Protein AF-A0A7X1H6Q6-F1 (afdb_monomer)

Nearest PDB structures (foldseek):
  3f2f-assembly2_B  TM=7.354E-01  e=5.560E-11  Escherichia coli
  3f2g-assembly2_B  TM=7.153E-01  e=9.549E-11  Escherichia coli
  3fn8-assembly2_B  TM=7.207E-01  e=8.822E-10  Escherichia coli
  3f2h-assembly2_B  TM=7.058E-01  e=1.709E-09  Escherichia coli
  3f2g-assembly1_A  TM=6.943E-01  e=9.949E-10  Escherichia coli

Solvent-accessible surface area (backbone atoms only — not comparable to full-atom values): 14811 Å² total; per-residue (Å²): 121,58,76,81,51,71,69,50,28,50,53,47,37,55,38,51,52,40,32,74,75,64,33,42,62,69,50,60,67,56,53,23,62,78,64,75,41,52,73,68,57,45,51,52,46,49,49,51,35,33,45,30,68,41,36,28,58,30,43,82,91,56,52,90,44,56,52,59,70,86,40,75,43,89,53,71,60,61,57,78,67,26,63,39,26,56,57,58,26,21,53,39,71,57,71,37,37,31,26,49,80,81,48,73,57,37,18,33,55,27,47,53,45,50,41,19,47,20,53,82,38,77,90,34,50,26,38,35,59,34,46,13,71,64,78,61,46,74,30,38,40,31,22,39,60,31,40,74,77,47,58,38,45,87,51,36,28,32,34,44,25,63,40,60,40,52,38,65,80,35,70,57,65,53,37,60,45,19,36,38,18,55,26,69,65,40,45,52,57,44,38,72,78,38,75,87,54,73,43,53,75,43,45,54,64,33,38,8,46,29,30,34,67,42,68,45,54,55,66,85,45,56,78,52,44,36,46,43,29,51,51,52,46,67,79,38,27,63,58,45,56,44,32,42,76,47,96,91,42,104,50,76,40,80,36,75,51,72,47,78,45,76,64,30,57,52,38,26,55,75,71,66,41,57,56,29,68,41,79,37,68,97

Secondary structure (DSSP, 8-state):
-----HHHHHHHHHHHHHHHHHS----HHHHHHHHT--HHHHHHHHHHHHHTTSEEE--TTSTT--EETTEEPSSPPPPTTSEEEETTEESS--S-EEEETTEEEEEESSHHHHTTGGGGSTT-EEEEEEE-TTT--EEEEEEETTEEEEEESTT-EEEE-S-GGGGGG-TTGGGGG-EEESSHHHHHHHHHH-TT---EEE-HHHHHHHIIIIISTTTTSTT---EEEHHHHHHHTTTTT-EEEETTEEEEEE-TTS---HHHHHHHHHHT-----EEE--

pLDDT: mean 93.36, std 6.05, range [58.28, 98.75]

Structure (mmCIF, N/CA/C/O backbone):
data_AF-A0A7X1H6Q6-F1
#
_entry.id   AF-A0A7X1H6Q6-F1
#
loop_
_atom_site.group_PDB
_atom_site.id
_atom_site.type_symbol
_atom_site.label_atom_id
_atom_site.label_alt_id
_atom_site.label_comp_id
_atom_site.label_asym_id
_atom_site.label_entity_id
_atom_site.label_seq_id
_atom_site.pdbx_PDB_ins_code
_atom_site.Cartn_x
_atom_site.Cartn_y
_atom_site.Cartn_z
_atom_site.occupancy
_atom_site.B_iso_or_equiv
_atom_site.auth_seq_id
_atom_site.auth_comp_id
_atom_site.auth_asym_id
_atom_site.auth_atom_id
_atom_site.pdbx_PDB_model_num
ATOM 1 N N . MET A 1 1 ? -2.372 14.103 -20.095 1.00 81.50 1 MET A N 1
ATOM 2 C CA . MET A 1 1 ? -2.026 13.079 -19.080 1.00 81.50 1 MET A CA 1
ATOM 3 C C . MET A 1 1 ? -1.010 12.130 -19.681 1.00 81.50 1 MET A C 1
ATOM 5 O O . MET A 1 1 ? -1.075 11.892 -20.881 1.00 81.50 1 MET A O 1
ATOM 9 N N . ALA A 1 2 ? -0.067 11.632 -18.888 1.00 89.62 2 ALA A N 1
ATOM 10 C CA . ALA A 1 2 ? 0.916 10.666 -19.361 1.00 89.62 2 ALA A CA 1
ATOM 11 C C . ALA A 1 2 ? 0.313 9.254 -19.436 1.00 89.62 2 ALA A C 1
ATOM 13 O O . ALA A 1 2 ? -0.604 8.915 -18.691 1.00 89.62 2 ALA A O 1
ATOM 14 N N . VAL A 1 3 ? 0.853 8.425 -20.327 1.00 92.06 3 VAL A N 1
ATOM 15 C CA . VAL A 1 3 ? 0.465 7.020 -20.507 1.00 92.06 3 VAL A CA 1
ATOM 16 C C . VAL A 1 3 ? 1.712 6.155 -20.352 1.00 92.06 3 VAL A C 1
ATOM 18 O O . VAL A 1 3 ? 2.820 6.583 -20.690 1.00 92.06 3 VAL A O 1
ATOM 21 N N . PHE A 1 4 ? 1.556 4.964 -19.779 1.00 92.94 4 PHE A N 1
ATOM 22 C CA . PHE A 1 4 ? 2.650 4.006 -19.721 1.00 92.94 4 PHE A CA 1
ATOM 23 C C . PHE A 1 4 ? 2.999 3.505 -21.120 1.00 92.94 4 PHE A C 1
ATOM 25 O O . PHE A 1 4 ? 2.125 3.154 -21.906 1.00 92.94 4 PHE A O 1
ATOM 32 N N . THR A 1 5 ? 4.296 3.497 -21.419 1.00 94.62 5 THR A N 1
ATOM 33 C CA . THR A 1 5 ? 4.847 2.848 -22.608 1.00 94.62 5 THR A CA 1
ATOM 34 C C . THR A 1 5 ? 4.751 1.333 -22.448 1.00 94.62 5 THR A C 1
ATOM 36 O O . THR A 1 5 ? 4.632 0.844 -21.323 1.00 94.62 5 THR A O 1
ATOM 39 N N . GLU A 1 6 ? 4.867 0.585 -23.544 1.00 95.56 6 GLU A N 1
ATOM 40 C CA . GLU A 1 6 ? 4.820 -0.884 -23.501 1.00 95.56 6 GLU A CA 1
ATOM 41 C C . GLU A 1 6 ? 5.877 -1.478 -22.564 1.00 95.56 6 GLU A C 1
ATOM 43 O O . GLU A 1 6 ? 5.560 -2.351 -21.763 1.00 95.56 6 GLU A O 1
ATOM 48 N N . THR A 1 7 ? 7.091 -0.918 -22.530 1.00 95.69 7 THR A N 1
ATOM 49 C CA . THR A 1 7 ? 8.133 -1.320 -21.568 1.00 95.69 7 THR A CA 1
ATOM 50 C C . THR A 1 7 ? 7.670 -1.194 -20.113 1.00 95.69 7 THR A C 1
ATOM 52 O O . THR A 1 7 ? 7.874 -2.106 -19.320 1.00 95.69 7 THR A O 1
ATOM 55 N N . LYS A 1 8 ? 6.997 -0.093 -19.747 1.00 95.62 8 LYS A N 1
ATOM 56 C CA . LYS A 1 8 ? 6.513 0.128 -18.370 1.00 95.62 8 LYS A CA 1
ATOM 57 C C . LYS A 1 8 ? 5.378 -0.825 -18.012 1.00 95.62 8 LYS A C 1
ATOM 59 O O . LYS A 1 8 ? 5.348 -1.326 -16.893 1.00 95.62 8 LYS A O 1
ATOM 64 N N . LYS A 1 9 ? 4.461 -1.076 -18.954 1.00 96.50 9 LYS A N 1
ATOM 65 C CA . LYS A 1 9 ? 3.379 -2.058 -18.781 1.00 96.50 9 LYS A CA 1
ATOM 66 C C . LYS A 1 9 ? 3.948 -3.465 -18.603 1.00 96.50 9 LYS A C 1
ATOM 68 O O . LYS A 1 9 ? 3.507 -4.182 -17.715 1.00 96.50 9 LYS A O 1
ATOM 73 N N . SER A 1 10 ? 4.955 -3.824 -19.400 1.00 97.31 10 SER A N 1
ATOM 74 C CA . SER A 1 10 ? 5.627 -5.124 -19.344 1.00 97.31 10 SER A CA 1
ATOM 75 C C . SER A 1 10 ? 6.376 -5.333 -18.021 1.00 97.31 10 SER A C 1
ATOM 77 O O . SER A 1 10 ? 6.170 -6.348 -17.362 1.00 97.31 10 SER A O 1
ATOM 79 N N . ILE A 1 11 ? 7.125 -4.327 -17.548 1.00 97.75 11 ILE A N 1
ATOM 80 C CA . ILE A 1 11 ? 7.776 -4.362 -16.224 1.00 97.75 11 ILE A CA 1
ATOM 81 C C . ILE A 1 11 ? 6.741 -4.495 -15.106 1.00 97.75 11 ILE A C 1
ATOM 83 O O . ILE A 1 11 ? 6.878 -5.343 -14.227 1.00 97.75 11 ILE A O 1
ATOM 87 N N . ARG A 1 12 ? 5.665 -3.697 -15.147 1.00 97.19 12 ARG A N 1
ATOM 88 C CA . ARG A 1 12 ? 4.586 -3.797 -14.158 1.00 97.19 12 ARG A CA 1
ATOM 89 C C . ARG A 1 12 ? 3.939 -5.183 -14.172 1.00 97.19 12 ARG A C 1
ATOM 91 O O . ARG A 1 12 ? 3.659 -5.717 -13.106 1.00 97.19 12 ARG A O 1
ATOM 98 N N . LYS A 1 13 ? 3.708 -5.755 -15.356 1.00 97.31 13 LYS A N 1
ATOM 99 C CA . LYS A 1 13 ? 3.197 -7.118 -15.515 1.00 97.31 13 LYS A CA 1
ATOM 100 C C . LYS A 1 13 ? 4.123 -8.131 -14.848 1.00 97.31 13 LYS A C 1
ATOM 102 O O . LYS A 1 13 ? 3.649 -8.890 -14.017 1.00 97.31 13 LYS A O 1
ATOM 107 N N . MET A 1 14 ? 5.423 -8.088 -15.141 1.00 97.88 14 MET A N 1
ATOM 108 C CA . MET A 1 14 ? 6.411 -8.988 -14.535 1.00 97.88 14 MET A CA 1
ATOM 109 C C . MET A 1 14 ? 6.410 -8.894 -13.001 1.00 97.88 14 MET A C 1
ATOM 111 O O . MET A 1 14 ? 6.377 -9.920 -12.328 1.00 97.88 14 MET A O 1
ATOM 115 N N . ILE A 1 15 ? 6.367 -7.674 -12.451 1.00 98.06 15 ILE A N 1
ATOM 116 C CA . ILE A 1 15 ? 6.271 -7.443 -11.001 1.00 98.06 15 ILE A CA 1
ATOM 117 C C . ILE A 1 15 ? 4.992 -8.065 -10.433 1.00 98.06 15 ILE A C 1
ATOM 119 O O . ILE A 1 15 ? 5.052 -8.840 -9.482 1.00 98.06 15 ILE A O 1
ATOM 123 N N . MET A 1 16 ? 3.832 -7.727 -11.001 1.00 97.56 16 MET A N 1
ATOM 124 C CA . MET A 1 16 ? 2.547 -8.166 -10.458 1.00 97.56 16 MET A CA 1
ATOM 125 C C . MET A 1 16 ? 2.330 -9.670 -10.605 1.00 97.56 16 MET A C 1
ATOM 127 O O . MET A 1 16 ? 1.769 -10.274 -9.697 1.00 97.56 16 MET A O 1
ATOM 131 N N . ASP A 1 17 ? 2.789 -10.278 -11.698 1.00 97.75 17 ASP A N 1
ATOM 132 C CA . ASP A 1 17 ? 2.678 -11.721 -11.910 1.00 97.75 17 ASP A CA 1
ATOM 133 C C . ASP A 1 17 ? 3.475 -12.493 -10.855 1.00 97.75 17 ASP A C 1
ATOM 135 O O . ASP A 1 17 ? 2.930 -13.402 -10.229 1.00 97.75 17 ASP A O 1
ATOM 139 N N . GLN A 1 18 ? 4.728 -12.100 -10.598 1.00 98.31 18 GLN A N 1
ATOM 140 C CA . GLN A 1 18 ? 5.550 -12.749 -9.576 1.00 98.31 18 GLN A CA 1
ATOM 141 C C . GLN A 1 18 ? 4.987 -12.512 -8.168 1.00 98.31 18 GLN A C 1
ATOM 143 O O . GLN A 1 18 ? 4.870 -13.457 -7.386 1.00 98.31 18 GLN A O 1
ATOM 148 N N . VAL A 1 19 ? 4.546 -11.286 -7.861 1.00 98.00 19 VAL A N 1
ATOM 149 C CA . VAL A 1 19 ? 3.923 -10.983 -6.564 1.00 98.00 19 VAL A CA 1
ATOM 150 C C . VAL A 1 19 ? 2.678 -11.834 -6.358 1.00 98.00 19 VAL A C 1
ATOM 152 O O . VAL A 1 19 ? 2.552 -12.464 -5.314 1.00 98.00 19 VAL A O 1
ATOM 155 N N . LEU A 1 20 ? 1.774 -11.912 -7.334 1.00 97.12 20 LEU A N 1
ATOM 156 C CA . LEU A 1 20 ? 0.535 -12.683 -7.208 1.00 97.12 20 LEU A CA 1
ATOM 157 C C . LEU A 1 20 ? 0.770 -14.198 -7.187 1.00 97.12 20 LEU A C 1
ATOM 159 O O . LEU A 1 20 ? 0.020 -14.901 -6.514 1.00 97.12 20 LEU A O 1
ATOM 163 N N . ALA A 1 21 ? 1.785 -14.708 -7.884 1.00 97.06 21 ALA A N 1
ATOM 164 C CA . ALA A 1 21 ? 2.085 -16.138 -7.916 1.00 97.06 21 ALA A CA 1
ATOM 165 C C . ALA A 1 21 ? 2.854 -16.616 -6.672 1.00 97.06 21 ALA A C 1
ATOM 167 O O . ALA A 1 21 ? 2.535 -17.664 -6.104 1.00 97.06 21 ALA A O 1
ATOM 168 N N . GLU A 1 22 ? 3.851 -15.846 -6.234 1.00 97.12 22 GLU A N 1
ATOM 169 C CA . GLU A 1 22 ? 4.873 -16.307 -5.287 1.00 97.12 22 GLU A CA 1
ATOM 170 C C . GLU A 1 22 ? 4.900 -15.516 -3.974 1.00 97.12 22 GLU A C 1
ATOM 172 O O . GLU A 1 22 ? 5.488 -15.973 -2.995 1.00 97.12 22 GLU A O 1
ATOM 177 N N . GLY A 1 23 ? 4.285 -14.332 -3.929 1.00 96.81 23 GLY A N 1
ATOM 178 C CA . GLY A 1 23 ? 4.428 -13.406 -2.801 1.00 96.81 23 GLY A CA 1
ATOM 179 C C . GLY A 1 23 ? 5.802 -12.726 -2.736 1.00 96.81 23 GLY A C 1
ATOM 180 O O . GLY A 1 23 ? 6.131 -12.118 -1.719 1.00 96.81 23 GLY A O 1
ATOM 181 N N . THR A 1 24 ? 6.601 -12.817 -3.804 1.00 97.00 24 THR A N 1
ATOM 182 C CA . THR A 1 24 ? 7.921 -12.181 -3.944 1.00 97.00 24 THR A CA 1
ATOM 183 C C . THR A 1 24 ? 7.906 -11.143 -5.069 1.00 97.00 24 THR A C 1
ATOM 185 O O . THR A 1 24 ? 6.978 -11.099 -5.870 1.00 97.00 24 THR A O 1
ATOM 188 N N . CYS A 1 25 ? 8.916 -10.276 -5.135 1.00 97.94 25 CYS A N 1
ATOM 189 C CA . CYS A 1 25 ? 9.051 -9.265 -6.186 1.00 97.94 25 CYS A CA 1
ATOM 190 C C . CYS A 1 25 ? 10.351 -9.504 -6.965 1.00 97.94 25 CYS A C 1
ATOM 192 O O . CYS A 1 25 ? 11.352 -9.844 -6.327 1.00 97.94 25 CYS A O 1
ATOM 194 N N . PRO A 1 26 ? 10.373 -9.318 -8.300 1.00 98.25 26 PRO A N 1
ATOM 195 C CA . PRO A 1 26 ? 11.616 -9.385 -9.054 1.00 98.25 26 PRO A CA 1
ATOM 196 C C . PRO A 1 26 ? 12.584 -8.303 -8.579 1.00 98.25 26 PRO A C 1
ATOM 198 O O . PRO A 1 26 ? 12.166 -7.191 -8.239 1.00 98.25 26 PRO A O 1
ATOM 201 N N . THR A 1 27 ? 13.874 -8.628 -8.594 1.00 98.25 27 THR A N 1
ATOM 202 C CA . THR A 1 27 ? 14.936 -7.661 -8.318 1.00 98.25 27 THR A CA 1
ATOM 203 C C . THR A 1 27 ? 15.133 -6.723 -9.500 1.00 98.25 27 THR A C 1
ATOM 205 O O . THR A 1 27 ? 14.811 -7.049 -10.651 1.00 98.25 27 THR A O 1
ATOM 208 N N . ASN A 1 28 ? 15.758 -5.577 -9.253 1.00 98.31 28 ASN A N 1
ATOM 209 C CA . ASN A 1 28 ? 16.138 -4.664 -10.324 1.00 98.31 28 ASN A CA 1
ATOM 210 C C . ASN A 1 28 ? 17.054 -5.327 -11.353 1.00 98.31 28 ASN A C 1
ATOM 212 O O . ASN A 1 28 ? 16.923 -5.052 -12.543 1.00 98.31 28 ASN A O 1
ATOM 216 N N . ALA A 1 29 ? 17.951 -6.217 -10.920 1.00 98.12 29 ALA A N 1
ATOM 217 C CA . ALA A 1 29 ? 18.818 -6.965 -11.826 1.00 98.12 29 ALA A CA 1
ATOM 218 C C . ALA A 1 29 ? 18.006 -7.862 -12.776 1.00 98.12 29 ALA A C 1
ATOM 220 O O . ALA A 1 29 ? 18.264 -7.872 -13.980 1.00 98.12 29 ALA A O 1
ATOM 221 N N . GLN A 1 30 ? 16.984 -8.555 -12.259 1.00 98.44 30 GLN A N 1
ATOM 222 C CA . GLN A 1 30 ? 16.086 -9.383 -13.069 1.00 98.44 30 GLN A CA 1
ATOM 223 C C . GLN A 1 30 ? 15.273 -8.535 -14.056 1.00 98.44 30 GLN A C 1
ATOM 225 O O . GLN A 1 30 ? 15.182 -8.886 -15.231 1.00 98.44 30 GLN A O 1
ATOM 230 N N . LEU A 1 31 ? 14.728 -7.398 -13.607 1.00 98.50 31 LEU A N 1
ATOM 231 C CA . LEU A 1 31 ? 13.973 -6.476 -14.464 1.00 98.50 31 LEU A CA 1
ATOM 232 C C . LEU A 1 31 ? 14.856 -5.863 -15.561 1.00 98.50 31 LEU A C 1
ATOM 234 O O . LEU A 1 31 ? 14.468 -5.831 -16.729 1.00 98.50 31 LEU A O 1
ATOM 238 N N . ALA A 1 32 ? 16.052 -5.396 -15.200 1.00 98.25 32 ALA A N 1
ATOM 239 C CA . ALA A 1 32 ? 17.017 -4.821 -16.132 1.00 98.25 32 ALA A CA 1
ATOM 240 C C . ALA A 1 32 ? 17.424 -5.839 -17.203 1.00 98.25 32 ALA A C 1
ATOM 242 O O . ALA A 1 32 ? 17.383 -5.530 -18.393 1.00 98.25 32 ALA A O 1
ATOM 243 N N . GLN A 1 33 ? 17.736 -7.072 -16.792 1.00 98.19 33 GLN A N 1
ATOM 244 C CA . GLN A 1 33 ? 18.092 -8.154 -17.704 1.00 98.19 33 GLN A CA 1
ATOM 245 C C . GLN A 1 33 ? 16.933 -8.510 -18.645 1.00 98.19 33 GLN A C 1
ATOM 247 O O . GLN A 1 33 ? 17.124 -8.545 -19.861 1.00 98.19 33 GLN A O 1
ATOM 252 N N . ALA A 1 34 ? 15.729 -8.729 -18.107 1.00 98.19 34 ALA A N 1
ATOM 253 C CA . ALA A 1 34 ? 14.559 -9.148 -18.883 1.00 98.19 34 ALA A CA 1
ATOM 254 C C . ALA A 1 34 ? 14.128 -8.118 -19.940 1.00 98.19 34 ALA A C 1
ATOM 256 O O . ALA A 1 34 ? 13.557 -8.482 -20.968 1.00 98.19 34 ALA A O 1
ATOM 257 N N . HIS A 1 35 ? 14.416 -6.836 -19.705 1.00 98.25 35 HIS A N 1
ATOM 258 C CA . HIS A 1 35 ? 14.033 -5.743 -20.599 1.00 98.25 35 HIS A CA 1
ATOM 259 C C . HIS A 1 35 ? 15.213 -5.064 -21.300 1.00 98.25 35 HIS A C 1
ATOM 261 O O . HIS A 1 35 ? 14.995 -4.079 -22.003 1.00 98.25 35 HIS A O 1
ATOM 267 N N . SER A 1 36 ? 16.435 -5.591 -21.143 1.00 98.00 36 SER A N 1
ATOM 268 C CA . SER A 1 36 ? 17.669 -5.015 -21.702 1.00 98.00 36 SER A CA 1
ATOM 269 C C . SER A 1 36 ? 17.833 -3.524 -21.376 1.00 98.00 36 SER A C 1
ATOM 271 O O . SER A 1 36 ? 18.167 -2.722 -22.245 1.00 98.00 36 SER A O 1
ATOM 273 N N . LEU A 1 37 ? 17.559 -3.154 -20.122 1.00 98.12 37 LEU A N 1
ATOM 274 C CA . LEU A 1 37 ? 17.659 -1.780 -19.634 1.00 98.12 37 LEU A CA 1
ATOM 275 C C . LEU A 1 37 ? 18.944 -1.578 -18.836 1.00 98.12 37 LEU A C 1
ATOM 277 O O . LEU A 1 37 ? 19.346 -2.430 -18.043 1.00 98.12 37 LEU A O 1
ATOM 281 N N . SER A 1 38 ? 19.540 -0.400 -18.978 1.00 97.81 38 SER A N 1
ATOM 282 C CA . SER A 1 38 ? 20.513 0.104 -18.011 1.00 97.81 38 SER A CA 1
ATOM 283 C C . SER A 1 38 ? 19.847 0.422 -16.664 1.00 97.81 38 SER A C 1
ATOM 285 O O . SER A 1 38 ? 18.626 0.587 -16.561 1.00 97.81 38 SER A O 1
ATOM 287 N N . ALA A 1 39 ? 20.661 0.564 -15.615 1.00 95.75 39 ALA A N 1
ATOM 288 C CA . ALA A 1 39 ? 20.180 0.958 -14.291 1.00 95.75 39 ALA A CA 1
ATOM 289 C C . ALA A 1 39 ? 19.456 2.321 -14.311 1.00 95.75 39 ALA A C 1
ATOM 291 O O . ALA A 1 39 ? 18.413 2.474 -13.673 1.00 95.75 39 ALA A O 1
ATOM 292 N N . ASP A 1 40 ? 19.959 3.286 -15.087 1.00 96.69 40 ASP A N 1
ATOM 293 C CA . ASP A 1 40 ? 19.358 4.619 -15.208 1.00 96.69 40 ASP A CA 1
ATOM 294 C C . ASP A 1 40 ? 17.996 4.576 -15.914 1.00 96.69 40 ASP A C 1
ATOM 296 O O . ASP A 1 40 ? 17.035 5.221 -15.479 1.00 96.69 40 ASP A O 1
ATOM 300 N N . GLU A 1 41 ? 17.870 3.775 -16.975 1.00 97.81 41 GLU A N 1
ATOM 301 C CA . GLU A 1 41 ? 16.593 3.575 -17.666 1.00 97.81 41 GLU A CA 1
ATOM 302 C C . GLU A 1 41 ? 15.563 2.899 -16.758 1.00 97.81 41 GLU A C 1
ATOM 304 O O . GLU A 1 41 ? 14.407 3.337 -16.703 1.00 97.81 41 GLU A O 1
ATOM 309 N N . LEU A 1 42 ? 15.975 1.882 -15.994 1.00 97.94 42 LEU A N 1
ATOM 310 C CA . LEU A 1 42 ? 15.102 1.223 -15.027 1.00 97.94 42 LEU A CA 1
ATOM 311 C C . LEU A 1 42 ? 14.681 2.181 -13.901 1.00 97.94 42 LEU A C 1
ATOM 313 O O . LEU A 1 42 ? 13.501 2.232 -13.550 1.00 97.94 42 LEU A O 1
ATOM 317 N N . ALA A 1 43 ? 15.590 3.017 -13.393 1.00 96.12 43 ALA A N 1
ATOM 318 C CA . ALA A 1 43 ? 15.264 4.040 -12.399 1.00 96.12 43 ALA A CA 1
ATOM 319 C C . ALA A 1 43 ? 14.235 5.058 -12.930 1.00 96.12 43 ALA A C 1
ATOM 321 O O . ALA A 1 43 ? 13.320 5.473 -12.207 1.00 96.12 43 ALA A O 1
ATOM 322 N N . ILE A 1 44 ? 14.325 5.434 -14.213 1.00 95.94 44 ILE A N 1
ATOM 323 C CA . ILE A 1 44 ? 13.299 6.251 -14.877 1.00 95.94 44 ILE A CA 1
ATOM 324 C C . ILE A 1 44 ? 11.971 5.489 -14.934 1.00 95.94 44 ILE A C 1
ATOM 326 O O . ILE A 1 44 ? 10.925 6.082 -14.650 1.00 95.94 44 ILE A O 1
ATOM 330 N N . VAL A 1 45 ? 11.969 4.198 -15.280 1.00 96.94 45 VAL A N 1
ATOM 331 C CA . VAL A 1 45 ? 10.747 3.377 -15.274 1.00 96.94 45 VAL A CA 1
ATOM 332 C C . VAL A 1 45 ? 10.114 3.344 -13.882 1.00 96.94 45 VAL A C 1
ATOM 334 O O . VAL A 1 45 ? 8.934 3.689 -13.773 1.00 96.94 45 VAL A O 1
ATOM 337 N N . HIS A 1 46 ? 10.875 3.036 -12.830 1.00 96.69 46 HIS A N 1
ATOM 338 C CA . HIS A 1 46 ? 10.368 3.005 -11.456 1.00 96.69 46 HIS A CA 1
ATOM 339 C C . HIS A 1 46 ? 9.768 4.333 -11.027 1.00 96.69 46 HIS A C 1
ATOM 341 O O . HIS A 1 46 ? 8.636 4.356 -10.559 1.00 96.69 46 HIS A O 1
ATOM 347 N N . ARG A 1 47 ? 10.443 5.455 -11.292 1.00 95.25 47 ARG A N 1
ATOM 348 C CA . ARG A 1 47 ? 9.901 6.790 -10.999 1.00 95.25 47 ARG A CA 1
ATOM 349 C C . ARG A 1 47 ? 8.555 7.040 -11.683 1.00 95.25 47 ARG A C 1
ATOM 351 O O . ARG A 1 47 ? 7.672 7.686 -11.126 1.00 95.25 47 ARG A O 1
ATOM 358 N N . ASN A 1 48 ? 8.381 6.549 -12.911 1.00 95.38 48 ASN A N 1
ATOM 359 C CA . ASN A 1 48 ? 7.110 6.676 -13.621 1.00 95.38 48 ASN A CA 1
ATOM 360 C C . ASN A 1 48 ? 6.026 5.761 -13.032 1.00 95.38 48 ASN A C 1
ATOM 362 O O . ASN A 1 48 ? 4.880 6.193 -12.927 1.00 95.38 48 ASN A O 1
ATOM 366 N N . LEU A 1 49 ? 6.372 4.529 -12.658 1.00 95.88 49 LEU A N 1
ATOM 367 C CA . LEU A 1 49 ? 5.453 3.607 -11.990 1.00 95.88 49 LEU A CA 1
ATOM 368 C C . LEU A 1 49 ? 5.062 4.119 -10.591 1.00 95.88 49 LEU A C 1
ATOM 370 O O . LEU A 1 49 ? 3.899 4.015 -10.211 1.00 95.88 49 LEU A O 1
ATOM 374 N N . GLU A 1 50 ? 5.984 4.746 -9.864 1.00 94.75 50 GLU A N 1
ATOM 375 C CA . GLU A 1 50 ? 5.745 5.394 -8.569 1.00 94.75 50 GLU A CA 1
ATOM 376 C C . GLU A 1 50 ? 4.820 6.607 -8.702 1.00 94.75 50 GLU A C 1
ATOM 378 O O . GLU A 1 50 ? 3.812 6.700 -8.001 1.00 94.75 50 GLU A O 1
ATOM 383 N N . ALA A 1 51 ? 5.052 7.466 -9.701 1.00 92.50 51 ALA A N 1
ATOM 384 C CA . ALA A 1 51 ? 4.136 8.557 -10.043 1.00 92.50 51 ALA A CA 1
ATOM 385 C C . ALA A 1 51 ? 2.728 8.065 -10.446 1.00 92.50 51 ALA A C 1
ATOM 387 O O . ALA A 1 51 ? 1.751 8.806 -10.329 1.00 92.50 51 ALA A O 1
ATOM 388 N N . GLY A 1 52 ? 2.616 6.826 -10.938 1.00 93.12 52 GLY A N 1
ATOM 389 C CA . GLY A 1 52 ? 1.354 6.140 -11.221 1.00 93.12 52 GLY A CA 1
ATOM 390 C C . GLY A 1 52 ? 0.804 5.311 -10.058 1.00 93.12 52 GLY A C 1
ATOM 391 O O . GLY A 1 52 ? -0.147 4.562 -10.266 1.00 93.12 52 GLY A O 1
ATOM 392 N N . ILE A 1 53 ? 1.378 5.420 -8.854 1.00 92.75 53 ILE A N 1
ATOM 393 C CA . ILE A 1 53 ? 0.946 4.700 -7.643 1.00 92.75 53 ILE A CA 1
ATOM 394 C C . ILE A 1 53 ? 0.952 3.170 -7.862 1.00 92.75 53 ILE A C 1
ATOM 396 O O . ILE A 1 53 ? 0.074 2.450 -7.391 1.00 92.75 53 ILE A O 1
ATOM 400 N N . CYS A 1 54 ? 1.927 2.662 -8.620 1.00 95.38 54 CYS A N 1
ATOM 401 C CA . CYS A 1 54 ? 2.094 1.229 -8.890 1.00 95.38 54 CYS A CA 1
ATOM 402 C C . CYS A 1 54 ? 3.201 0.604 -8.038 1.00 95.38 54 CYS A C 1
ATOM 404 O O . CYS A 1 54 ? 3.043 -0.511 -7.556 1.00 95.38 54 CYS A O 1
ATOM 406 N N . VAL A 1 55 ? 4.311 1.316 -7.847 1.00 96.06 55 VAL A N 1
ATOM 407 C CA . VAL A 1 55 ? 5.451 0.846 -7.048 1.00 96.06 55 VAL A CA 1
ATOM 408 C C . VAL A 1 55 ? 5.943 1.950 -6.119 1.00 96.06 55 VAL A C 1
ATOM 410 O O . VAL A 1 55 ? 5.582 3.110 -6.302 1.00 96.06 55 VAL A O 1
ATOM 413 N N . ALA A 1 56 ? 6.766 1.600 -5.141 1.00 95.56 56 ALA A N 1
ATOM 414 C CA . ALA A 1 56 ? 7.640 2.539 -4.449 1.00 95.56 56 ALA A CA 1
ATOM 415 C C . ALA A 1 56 ? 9.010 1.885 -4.264 1.00 95.56 56 ALA A C 1
ATOM 417 O O . ALA A 1 56 ? 9.088 0.684 -3.989 1.00 95.56 56 ALA A O 1
ATOM 418 N N . VAL A 1 57 ? 10.074 2.661 -4.439 1.00 95.50 57 VAL A N 1
ATOM 419 C CA . VAL A 1 57 ? 11.453 2.159 -4.382 1.00 95.50 57 VAL A CA 1
ATOM 420 C C . VAL A 1 57 ? 12.075 2.444 -3.021 1.00 95.50 57 VAL A C 1
ATOM 422 O O . VAL A 1 57 ? 11.884 3.521 -2.460 1.00 95.50 57 VAL A O 1
ATOM 425 N N . GLN A 1 58 ? 12.841 1.484 -2.506 1.00 95.00 58 GLN A N 1
ATOM 426 C CA . GLN A 1 58 ? 13.567 1.592 -1.251 1.00 95.00 58 GLN A CA 1
ATOM 427 C C . GLN A 1 58 ? 14.425 2.859 -1.229 1.00 95.00 58 GLN A C 1
ATOM 429 O O . GLN A 1 58 ? 15.189 3.130 -2.159 1.00 95.00 58 GLN A O 1
ATOM 434 N N . ASN A 1 59 ? 14.332 3.613 -0.135 1.00 92.94 59 ASN A N 1
ATOM 435 C CA . ASN A 1 59 ? 15.027 4.882 0.030 1.00 92.94 59 ASN A CA 1
ATOM 436 C C . ASN A 1 59 ? 15.964 4.857 1.248 1.00 92.94 59 ASN A C 1
ATOM 438 O O . ASN A 1 59 ? 15.928 3.955 2.082 1.00 92.94 59 ASN A O 1
ATOM 442 N N . LYS A 1 60 ? 16.809 5.885 1.372 1.00 92.56 60 LYS A N 1
ATOM 443 C CA . LYS A 1 60 ? 17.800 5.975 2.457 1.00 92.56 60 LYS A CA 1
ATOM 444 C C . LYS A 1 60 ? 17.192 6.054 3.861 1.00 92.56 60 LYS A C 1
ATOM 446 O O . LYS A 1 60 ? 17.875 5.733 4.823 1.00 92.56 60 LYS A O 1
ATOM 451 N N . GLN A 1 61 ? 15.940 6.495 4.005 1.00 90.50 61 GLN A N 1
ATOM 452 C CA . GLN A 1 61 ? 15.295 6.582 5.323 1.00 90.50 61 GLN A CA 1
ATOM 453 C C . GLN A 1 61 ? 14.965 5.197 5.895 1.00 90.50 61 GLN A C 1
ATOM 455 O O . GLN A 1 61 ? 14.884 5.033 7.109 1.00 90.50 61 GLN A O 1
ATOM 460 N N . HIS A 1 62 ? 14.807 4.211 5.014 1.00 93.25 62 HIS A N 1
ATOM 461 C CA . HIS A 1 62 ? 14.406 2.843 5.334 1.00 93.25 62 HIS A CA 1
ATOM 462 C C . HIS A 1 62 ? 15.549 1.835 5.124 1.00 93.25 62 HIS A C 1
ATOM 464 O O . HIS A 1 62 ? 15.376 0.629 5.328 1.00 93.25 62 HIS A O 1
ATOM 470 N N . GLU A 1 63 ? 16.731 2.320 4.741 1.00 91.62 63 GLU A N 1
ATOM 471 C CA . GLU A 1 63 ? 17.939 1.515 4.629 1.00 91.62 63 GLU A CA 1
ATOM 472 C C . GLU A 1 63 ? 18.284 0.907 5.997 1.00 91.62 63 GLU A C 1
ATOM 474 O O . GLU A 1 63 ? 18.320 1.598 7.017 1.00 91.62 63 GLU A O 1
ATOM 479 N N . ASN A 1 64 ? 18.517 -0.408 6.035 1.00 89.62 64 ASN A N 1
ATOM 480 C CA . ASN A 1 64 ? 18.816 -1.155 7.264 1.00 89.62 64 ASN A CA 1
ATOM 481 C C . ASN A 1 64 ? 17.749 -1.024 8.372 1.00 89.62 64 ASN A C 1
ATOM 483 O O . ASN A 1 64 ? 18.039 -1.242 9.556 1.00 89.62 64 ASN A O 1
ATOM 487 N N . MET A 1 65 ? 16.508 -0.683 8.010 1.00 93.75 65 MET A N 1
ATOM 488 C CA . MET A 1 65 ? 15.403 -0.578 8.955 1.00 93.75 65 MET A CA 1
ATOM 489 C C . MET A 1 65 ? 15.183 -1.915 9.677 1.00 93.75 65 MET A C 1
ATOM 491 O O . MET A 1 65 ? 14.958 -2.953 9.061 1.00 93.75 65 MET A O 1
ATOM 495 N N . LYS A 1 66 ? 15.215 -1.878 11.014 1.00 96.00 66 LYS A N 1
ATOM 496 C CA . LYS A 1 66 ? 14.956 -3.048 11.880 1.00 96.00 66 LYS A CA 1
ATOM 497 C C . LYS A 1 66 ? 13.526 -3.101 12.410 1.00 96.00 66 LYS A C 1
ATOM 499 O O . LYS A 1 66 ? 13.107 -4.125 12.945 1.00 96.00 66 LYS A O 1
ATOM 504 N N . TYR A 1 67 ? 12.804 -1.989 12.299 1.00 95.50 67 TYR A N 1
ATOM 505 C CA . TYR A 1 67 ? 11.448 -1.839 12.801 1.00 95.50 67 TYR A CA 1
ATOM 506 C C . TYR A 1 67 ? 10.588 -1.156 11.756 1.00 95.50 67 TYR A C 1
ATOM 508 O O . TYR A 1 67 ? 10.885 -0.028 11.380 1.00 95.50 67 TYR A O 1
ATOM 516 N N . PHE A 1 68 ? 9.495 -1.792 11.362 1.00 95.50 68 PHE A N 1
ATOM 517 C CA . PHE A 1 68 ? 8.471 -1.158 10.548 1.00 95.50 68 PHE A CA 1
ATOM 518 C C . PHE A 1 68 ? 7.281 -0.862 11.438 1.00 95.50 68 PHE A C 1
ATOM 520 O O . PHE A 1 68 ? 6.771 -1.747 12.120 1.00 95.50 68 PHE A O 1
ATOM 527 N N . GLN A 1 69 ? 6.861 0.399 11.487 1.00 94.06 69 GLN A N 1
ATOM 528 C CA . GLN A 1 69 ? 5.747 0.801 12.336 1.00 94.06 69 GLN A CA 1
ATOM 529 C C . GLN A 1 69 ? 5.880 0.322 13.800 1.00 94.06 69 GLN A C 1
ATOM 531 O O . GLN A 1 69 ? 4.905 -0.055 14.448 1.00 94.06 69 GLN A O 1
ATOM 536 N N . GLY A 1 70 ? 7.092 0.377 14.356 1.00 92.31 70 GLY A N 1
ATOM 537 C CA . GLY A 1 70 ? 7.355 -0.023 15.741 1.00 92.31 70 GLY A CA 1
ATOM 538 C C . GLY A 1 70 ? 7.283 -1.530 16.002 1.00 92.31 70 GLY A C 1
ATOM 539 O O . GLY A 1 70 ? 7.493 -1.928 17.144 1.00 92.31 70 GLY A O 1
ATOM 540 N N . GLU A 1 71 ? 7.028 -2.345 14.978 1.00 95.50 71 GL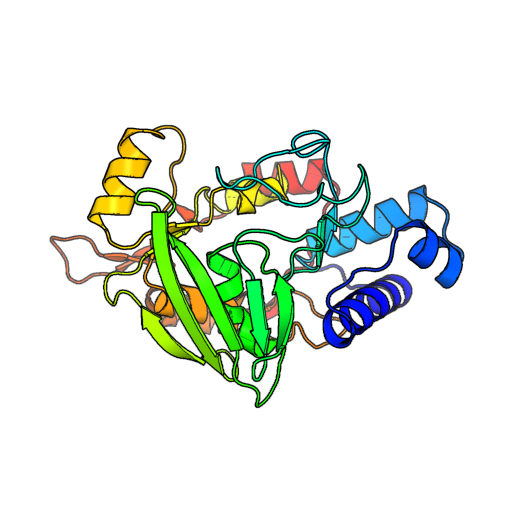U A N 1
ATOM 541 C CA . GLU A 1 71 ? 7.136 -3.800 15.032 1.00 95.50 71 GLU A CA 1
ATOM 542 C C . GLU A 1 71 ? 8.497 -4.232 14.498 1.00 95.50 71 GLU A C 1
ATOM 544 O O . GLU A 1 71 ? 8.979 -3.717 13.486 1.00 95.50 71 GLU A O 1
ATOM 549 N N . LYS A 1 72 ? 9.143 -5.168 15.197 1.00 96.12 72 LYS A N 1
ATOM 550 C CA . LYS A 1 72 ? 10.456 -5.674 14.797 1.00 96.12 72 LYS A CA 1
ATOM 551 C C . LYS A 1 72 ? 10.317 -6.516 13.532 1.00 96.12 72 LYS A C 1
ATOM 553 O O . LYS A 1 72 ? 9.509 -7.442 13.488 1.00 96.12 72 LYS A O 1
ATOM 558 N N . LEU A 1 73 ? 11.146 -6.234 12.535 1.00 96.31 73 LEU A N 1
ATOM 559 C CA . LEU A 1 73 ? 11.223 -7.058 11.340 1.00 96.31 73 LEU A CA 1
ATOM 560 C C . LEU A 1 73 ? 12.016 -8.339 11.618 1.00 96.31 73 LEU A C 1
ATOM 562 O O . LEU A 1 73 ? 13.067 -8.313 12.263 1.00 96.31 73 LEU A O 1
ATOM 566 N N . SER A 1 74 ? 11.500 -9.466 11.130 1.00 93.31 74 SER A N 1
ATOM 567 C CA . SER A 1 74 ? 12.167 -10.771 11.213 1.00 93.31 74 SER A CA 1
ATOM 568 C C . SER A 1 74 ? 13.231 -10.952 10.131 1.00 93.31 74 SER A C 1
ATOM 570 O O . SER A 1 74 ? 14.196 -11.684 10.335 1.00 93.31 74 SER A O 1
ATOM 572 N N . VAL A 1 75 ? 13.066 -10.262 9.003 1.00 93.19 75 VAL A N 1
ATOM 573 C CA . VAL A 1 75 ? 14.002 -10.205 7.879 1.00 93.19 75 VAL A CA 1
ATOM 574 C C . VAL A 1 75 ? 14.229 -8.745 7.496 1.00 93.19 75 VAL A C 1
ATOM 576 O O . VAL A 1 75 ? 13.317 -7.933 7.673 1.00 93.19 75 VAL A O 1
ATOM 579 N N . PRO A 1 76 ? 15.419 -8.379 6.998 1.00 93.50 76 PRO A N 1
ATOM 580 C CA . PRO A 1 76 ? 15.641 -7.027 6.510 1.00 93.50 76 PRO A CA 1
ATOM 581 C C . PRO A 1 76 ? 14.690 -6.709 5.341 1.00 93.50 76 PRO A C 1
ATOM 583 O O . PRO A 1 76 ? 14.280 -7.620 4.614 1.00 93.50 76 PRO A O 1
ATOM 586 N N . PRO A 1 77 ? 14.328 -5.429 5.157 1.00 94.44 77 PRO A N 1
ATOM 587 C CA . PRO A 1 77 ? 13.652 -4.993 3.942 1.00 94.44 77 PRO A CA 1
ATOM 588 C C . PRO A 1 77 ? 14.584 -5.126 2.719 1.00 94.44 77 PRO A C 1
ATOM 590 O O . PRO A 1 77 ? 15.773 -5.412 2.889 1.00 94.44 77 PRO A O 1
ATOM 593 N N . PRO A 1 78 ? 14.082 -4.889 1.493 1.00 95.81 78 PRO A N 1
ATOM 594 C CA . PRO A 1 78 ? 14.906 -4.917 0.289 1.00 95.81 78 PRO A CA 1
ATOM 595 C C . PRO A 1 78 ? 16.053 -3.905 0.360 1.00 95.81 78 PRO A C 1
ATOM 597 O O . PRO A 1 78 ? 15.974 -2.904 1.084 1.00 95.81 78 PRO A O 1
ATOM 600 N N . GLU A 1 79 ? 17.104 -4.160 -0.414 1.00 95.69 79 GLU A N 1
ATOM 601 C CA . GLU A 1 79 ? 18.272 -3.284 -0.507 1.00 95.69 79 GLU A CA 1
ATOM 602 C C . GLU A 1 79 ? 17.927 -1.914 -1.104 1.00 95.69 79 GLU A C 1
ATOM 604 O O . GLU A 1 79 ? 16.900 -1.726 -1.759 1.00 95.69 79 GLU A O 1
ATOM 609 N N . LEU A 1 80 ? 18.793 -0.926 -0.866 1.00 95.50 80 LEU A N 1
ATOM 610 C CA . LEU A 1 80 ? 18.605 0.429 -1.377 1.00 95.50 80 LEU A CA 1
ATOM 611 C C . LEU A 1 80 ? 18.426 0.423 -2.903 1.00 95.50 80 LEU A C 1
ATOM 613 O O . LEU A 1 80 ? 19.263 -0.095 -3.633 1.00 95.50 80 LEU A O 1
ATOM 617 N N . GLY A 1 81 ? 17.350 1.049 -3.383 1.00 94.38 81 GLY A N 1
ATOM 618 C CA . GLY A 1 81 ? 17.016 1.093 -4.806 1.00 94.38 81 GLY A CA 1
ATOM 619 C C . GLY A 1 81 ? 16.146 -0.064 -5.304 1.00 94.38 81 GLY A C 1
ATOM 620 O O . GLY A 1 81 ? 15.572 0.073 -6.384 1.00 94.38 81 GLY A O 1
ATOM 621 N N . GLU A 1 82 ? 15.980 -1.152 -4.548 1.00 97.56 82 GLU A N 1
ATOM 622 C CA . GLU A 1 82 ? 15.043 -2.235 -4.885 1.00 97.56 82 GLU A CA 1
ATOM 623 C C . GLU A 1 82 ? 13.583 -1.823 -4.653 1.00 97.56 82 GLU A C 1
ATOM 625 O O . GLU A 1 82 ? 13.280 -0.871 -3.927 1.00 97.56 82 GLU A O 1
ATOM 630 N N . ILE A 1 83 ? 12.643 -2.543 -5.265 1.00 98.00 83 ILE A N 1
ATOM 631 C CA . ILE A 1 83 ? 11.212 -2.286 -5.071 1.00 98.00 83 ILE A CA 1
ATOM 632 C C . ILE A 1 83 ? 10.834 -2.610 -3.621 1.00 98.00 83 ILE A C 1
ATOM 634 O O . ILE A 1 83 ? 10.954 -3.747 -3.170 1.00 98.00 83 ILE A O 1
ATOM 638 N N . PHE A 1 84 ? 10.330 -1.608 -2.902 1.00 97.38 84 PHE A N 1
ATOM 639 C CA . PHE A 1 84 ? 9.890 -1.711 -1.508 1.00 97.38 84 PHE A CA 1
ATOM 640 C C . PHE A 1 84 ? 8.394 -2.026 -1.401 1.00 97.38 84 PHE A C 1
ATOM 642 O O . PHE A 1 84 ? 7.967 -2.848 -0.586 1.00 97.38 84 PHE A O 1
ATOM 649 N N . TYR A 1 85 ? 7.600 -1.404 -2.276 1.00 97.94 85 TYR A N 1
ATOM 650 C CA . TYR A 1 85 ? 6.176 -1.681 -2.428 1.00 97.94 85 TYR A CA 1
ATOM 651 C C . TYR A 1 85 ? 5.845 -1.976 -3.891 1.00 97.94 85 TYR A C 1
ATOM 653 O O . TYR A 1 85 ? 6.174 -1.185 -4.774 1.00 97.94 85 TYR A O 1
ATOM 661 N N . ALA A 1 86 ? 5.139 -3.077 -4.132 1.00 97.31 86 ALA A N 1
ATOM 662 C CA . ALA A 1 86 ? 4.448 -3.385 -5.382 1.00 97.31 86 ALA A CA 1
ATOM 663 C C . ALA A 1 86 ? 2.946 -3.260 -5.102 1.00 97.31 86 ALA A C 1
ATOM 665 O O . ALA A 1 86 ? 2.281 -4.223 -4.725 1.00 97.31 86 ALA A O 1
ATOM 666 N N . ARG A 1 87 ? 2.432 -2.029 -5.164 1.00 95.75 87 ARG A N 1
ATOM 667 C CA . ARG A 1 87 ? 1.193 -1.619 -4.486 1.00 95.75 87 ARG A CA 1
ATOM 668 C C . ARG A 1 87 ? -0.000 -2.489 -4.918 1.00 95.75 87 ARG A C 1
ATOM 670 O O . ARG A 1 87 ? -0.261 -2.585 -6.121 1.00 95.75 87 ARG A O 1
ATOM 677 N N . PRO A 1 88 ? -0.767 -3.085 -3.979 1.00 96.69 88 PRO A N 1
ATOM 678 C CA . PRO A 1 88 ? -0.819 -2.819 -2.525 1.00 96.69 88 PRO A CA 1
ATOM 679 C C . PRO A 1 88 ? 0.115 -3.671 -1.634 1.00 96.69 88 PRO A C 1
ATOM 681 O O . PRO A 1 88 ? -0.068 -3.719 -0.414 1.00 96.69 88 PRO A O 1
ATOM 684 N N . PHE A 1 89 ? 1.066 -4.402 -2.210 1.00 98.31 89 PHE A N 1
ATOM 685 C CA . PHE A 1 89 ? 1.903 -5.355 -1.486 1.00 98.31 89 PHE A CA 1
ATOM 686 C C . PHE A 1 89 ? 3.217 -4.737 -0.998 1.00 98.31 89 PHE A C 1
ATOM 688 O O . PHE A 1 89 ? 3.849 -3.940 -1.694 1.00 98.31 89 PHE A O 1
ATOM 695 N N . ALA A 1 90 ? 3.661 -5.172 0.179 1.00 98.06 90 ALA A N 1
ATOM 696 C CA . ALA A 1 90 ? 5.048 -5.059 0.605 1.00 98.06 90 ALA A CA 1
ATOM 697 C C . ALA A 1 90 ? 5.873 -6.212 0.036 1.00 98.06 90 ALA A C 1
ATOM 699 O O . ALA A 1 90 ? 5.424 -7.356 0.015 1.00 98.06 90 ALA A O 1
ATOM 700 N N . THR A 1 91 ? 7.100 -5.911 -0.385 1.00 97.31 91 THR A N 1
ATOM 701 C CA . THR A 1 91 ? 8.057 -6.912 -0.888 1.00 97.31 91 THR A CA 1
ATOM 702 C C . THR A 1 91 ? 8.890 -7.545 0.234 1.00 97.31 91 THR A C 1
ATOM 704 O O . THR A 1 91 ? 9.809 -8.320 -0.019 1.00 97.31 91 THR A O 1
ATOM 707 N N . PHE A 1 92 ? 8.559 -7.236 1.491 1.00 96.31 92 PHE A N 1
ATOM 708 C CA . PHE A 1 92 ? 9.201 -7.752 2.694 1.00 96.31 92 PHE A CA 1
ATOM 709 C C . PHE A 1 92 ? 8.169 -8.182 3.733 1.00 96.31 92 PHE A C 1
ATOM 711 O O . PHE A 1 92 ? 7.033 -7.706 3.757 1.00 96.31 92 PHE A O 1
ATOM 718 N N . LYS A 1 93 ? 8.590 -9.075 4.633 1.00 96.94 93 LYS A N 1
ATOM 719 C CA . LYS A 1 93 ? 7.730 -9.586 5.702 1.00 96.94 93 LYS A CA 1
ATOM 720 C C . LYS A 1 93 ? 7.549 -8.522 6.779 1.00 96.94 93 LYS A C 1
ATOM 722 O O . LYS A 1 93 ? 8.516 -8.148 7.437 1.00 96.94 93 LYS A O 1
ATOM 727 N N . ASN A 1 94 ? 6.316 -8.074 6.987 1.00 97.12 94 ASN A N 1
ATOM 728 C CA . ASN A 1 94 ? 5.944 -7.112 8.024 1.00 97.12 94 A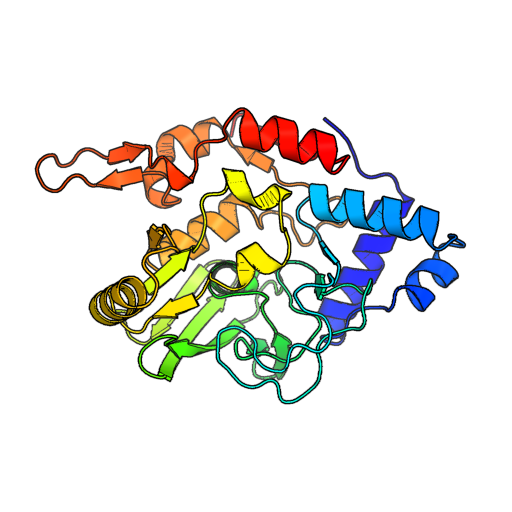SN A CA 1
ATOM 729 C C . ASN A 1 94 ? 4.749 -7.623 8.857 1.00 97.12 94 ASN A C 1
ATOM 731 O O . ASN A 1 94 ? 4.318 -8.767 8.715 1.00 97.12 94 ASN A O 1
ATOM 735 N N . HIS A 1 95 ? 4.210 -6.788 9.748 1.00 97.38 95 HIS A N 1
ATOM 736 C CA . HIS A 1 95 ? 3.065 -7.124 10.607 1.00 97.38 95 HIS A CA 1
ATOM 737 C C . HIS A 1 95 ? 1.697 -6.985 9.915 1.00 97.38 95 HIS A C 1
ATOM 739 O O . HIS A 1 95 ? 0.674 -7.026 10.596 1.00 97.38 95 HIS A O 1
ATOM 745 N N . TYR A 1 96 ? 1.650 -6.870 8.584 1.00 98.38 96 TYR A N 1
ATOM 746 C CA . TYR A 1 96 ? 0.446 -6.990 7.752 1.00 98.38 96 TYR A CA 1
ATOM 747 C C . TYR A 1 96 ? 0.471 -8.245 6.853 1.00 98.38 96 TYR A C 1
ATOM 749 O O . TYR A 1 96 ? 0.341 -8.122 5.633 1.00 98.38 96 TYR A O 1
ATOM 75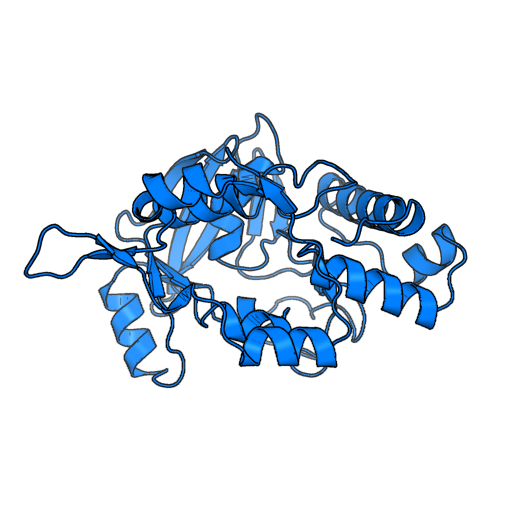7 N N . PRO A 1 97 ? 0.645 -9.460 7.401 1.00 98.44 97 PRO A N 1
ATOM 758 C CA . PRO A 1 97 ? 0.527 -10.686 6.620 1.00 98.44 97 PRO A CA 1
ATOM 759 C C . PRO A 1 97 ? -0.862 -10.812 5.980 1.00 98.44 97 PRO A C 1
ATOM 761 O O . PRO A 1 97 ? -1.883 -10.488 6.585 1.00 98.44 97 PRO A O 1
ATOM 764 N N . VAL A 1 98 ? -0.886 -11.283 4.738 1.00 98.75 98 VAL A N 1
ATOM 765 C CA . VAL A 1 98 ? -2.086 -11.458 3.920 1.00 98.75 98 VAL A CA 1
ATOM 766 C C . VAL A 1 98 ? -2.237 -12.943 3.621 1.00 98.75 98 VAL A C 1
ATOM 768 O O . VAL A 1 98 ? -1.368 -13.561 2.998 1.00 98.75 98 VAL A O 1
ATOM 771 N N . TRP A 1 99 ? -3.345 -13.506 4.090 1.00 98.69 99 TRP A N 1
ATOM 772 C CA . TRP A 1 99 ? -3.751 -14.884 3.854 1.00 98.69 99 TRP A CA 1
ATOM 773 C C . TRP A 1 99 ? -4.802 -14.913 2.757 1.00 98.69 99 TRP A C 1
ATOM 775 O O . TRP A 1 99 ? -5.781 -14.176 2.847 1.00 98.69 99 TRP A O 1
ATOM 785 N N . VAL A 1 100 ? -4.634 -15.785 1.769 1.00 98.44 100 VAL A N 1
ATOM 786 C CA . VAL A 1 100 ? -5.604 -15.997 0.689 1.00 98.44 100 VAL A CA 1
ATOM 787 C C . VAL A 1 100 ? -5.977 -17.471 0.686 1.00 98.44 100 VAL A C 1
ATOM 789 O O . VAL A 1 100 ? -5.100 -18.315 0.528 1.00 98.44 100 VAL A O 1
ATOM 792 N N . ASP A 1 101 ? -7.253 -17.781 0.917 1.00 93.19 101 ASP A N 1
ATOM 793 C CA . ASP A 1 101 ? -7.756 -19.158 1.076 1.00 93.19 101 ASP A CA 1
ATOM 794 C C . ASP A 1 101 ? -6.928 -20.007 2.073 1.00 93.19 101 ASP A C 1
ATOM 796 O O . ASP A 1 101 ? -6.743 -21.208 1.902 1.00 93.19 101 ASP A O 1
ATOM 800 N N . GLY A 1 102 ? -6.407 -19.370 3.130 1.00 92.50 102 GLY A N 1
ATOM 801 C CA . GLY A 1 102 ? -5.595 -20.011 4.173 1.00 92.50 102 GLY A CA 1
ATOM 802 C C . GLY A 1 102 ? -4.078 -19.964 3.951 1.00 92.50 102 GLY A C 1
ATOM 803 O O . GLY A 1 102 ? -3.334 -20.068 4.927 1.00 92.50 102 GLY A O 1
ATOM 804 N N . ASP A 1 103 ? -3.609 -19.698 2.731 1.00 96.81 103 ASP A N 1
ATOM 805 C CA . ASP A 1 103 ? -2.181 -19.591 2.414 1.00 96.81 103 ASP A CA 1
ATOM 806 C C . ASP A 1 103 ? -1.641 -18.187 2.717 1.00 96.81 103 ASP A C 1
ATOM 808 O O . ASP A 1 103 ? -2.095 -17.193 2.146 1.00 96.81 103 ASP A O 1
ATOM 812 N N . GLN A 1 104 ? -0.616 -18.094 3.570 1.00 97.44 104 GLN A N 1
ATOM 813 C CA . GLN A 1 104 ? 0.087 -16.838 3.851 1.00 97.44 104 GLN A CA 1
ATOM 814 C C . GLN A 1 104 ? 1.365 -16.733 3.024 1.00 97.44 104 GLN A C 1
ATOM 816 O O . GLN A 1 104 ? 2.395 -17.296 3.388 1.00 97.44 104 GLN A O 1
ATOM 821 N N . LYS A 1 105 ? 1.302 -15.988 1.920 1.00 96.94 105 LYS A N 1
ATOM 822 C CA . LYS A 1 105 ? 2.475 -15.693 1.072 1.00 96.94 105 LYS A CA 1
ATOM 823 C C . LYS A 1 105 ? 2.766 -14.199 0.982 1.00 96.94 105 LYS A C 1
ATOM 825 O O . LYS A 1 105 ? 3.919 -13.798 0.884 1.00 96.94 105 LYS A O 1
ATOM 830 N N . TRP A 1 106 ? 1.723 -13.377 1.053 1.00 98.69 106 TRP A N 1
ATOM 831 C CA . TRP A 1 106 ? 1.798 -11.947 0.778 1.00 98.69 106 TRP A CA 1
ATOM 832 C C . TRP A 1 106 ? 1.833 -11.117 2.058 1.00 98.69 106 TRP A C 1
ATOM 834 O O . TRP A 1 106 ? 1.411 -11.563 3.128 1.00 98.69 106 TRP A O 1
ATOM 844 N N . TYR A 1 107 ? 2.289 -9.876 1.919 1.00 98.62 107 TYR A N 1
ATOM 845 C CA . TYR A 1 107 ? 2.261 -8.855 2.958 1.00 98.62 107 TYR A CA 1
ATOM 846 C C . TYR A 1 107 ? 1.698 -7.568 2.367 1.00 98.62 107 TYR A C 1
ATOM 848 O O . TYR A 1 107 ? 2.009 -7.211 1.231 1.00 98.62 107 TYR A O 1
ATOM 856 N N . GLY A 1 108 ? 0.843 -6.877 3.112 1.00 98.06 108 GLY A N 1
ATOM 857 C CA . GLY A 1 108 ? 0.336 -5.568 2.722 1.00 98.06 108 GLY A CA 1
ATOM 858 C C . GLY A 1 108 ? 1.320 -4.459 3.069 1.00 98.06 108 GLY A C 1
ATOM 859 O O . GLY A 1 108 ? 2.078 -4.564 4.032 1.00 98.06 108 GLY A O 1
ATOM 860 N N . GLU A 1 109 ? 1.297 -3.365 2.314 1.00 96.44 109 GLU A N 1
ATOM 861 C CA . GLU A 1 109 ? 2.177 -2.226 2.603 1.00 96.44 109 GLU A CA 1
ATOM 862 C C . GLU A 1 109 ? 1.791 -1.461 3.879 1.00 96.44 109 GLU A C 1
ATOM 864 O O . GLU A 1 109 ? 2.659 -0.988 4.606 1.00 96.44 109 GLU A O 1
ATOM 869 N N . CYS A 1 110 ? 0.495 -1.334 4.181 1.00 97.19 110 CYS A N 1
ATOM 870 C CA . CYS A 1 110 ? 0.008 -0.627 5.363 1.00 97.19 110 CYS A CA 1
ATOM 871 C C . CYS A 1 110 ? -1.464 -0.934 5.660 1.00 97.19 110 CYS A C 1
ATOM 873 O O . CYS A 1 110 ? -2.167 -1.508 4.827 1.00 97.19 110 CYS A O 1
ATOM 875 N N . ALA A 1 111 ? -1.960 -0.462 6.812 1.00 97.88 111 ALA A N 1
ATOM 876 C CA . ALA A 1 111 ? -3.347 -0.659 7.250 1.00 97.88 111 ALA A CA 1
ATOM 877 C C . ALA A 1 111 ? -4.403 -0.117 6.267 1.00 97.88 111 ALA A C 1
ATOM 879 O O . ALA A 1 111 ? -5.514 -0.638 6.197 1.00 97.88 111 ALA A O 1
ATOM 880 N N . VAL A 1 112 ? -4.071 0.931 5.507 1.00 96.81 112 VAL A N 1
ATOM 881 C CA . VAL A 1 112 ? -4.986 1.535 4.530 1.00 96.81 112 VAL A CA 1
ATOM 882 C C . VAL A 1 112 ? -5.187 0.610 3.334 1.00 96.81 112 VAL A C 1
ATOM 884 O O . VAL A 1 112 ? -6.319 0.302 2.976 1.00 96.81 112 VAL A O 1
ATOM 887 N N . GLU A 1 113 ? -4.098 0.129 2.744 1.00 96.56 113 GLU A N 1
ATOM 888 C CA . GLU A 1 113 ? -4.139 -0.663 1.510 1.00 96.56 113 GLU A CA 1
ATOM 889 C C . GLU A 1 113 ? -4.690 -2.069 1.739 1.00 96.56 113 GLU A C 1
ATOM 891 O O . GLU A 1 113 ? -5.469 -2.571 0.924 1.00 96.56 113 GLU A O 1
ATOM 896 N N . VAL A 1 114 ? -4.402 -2.673 2.898 1.00 97.81 114 VAL A N 1
ATOM 897 C CA . VAL A 1 114 ? -4.975 -3.983 3.240 1.00 97.81 114 VAL A CA 1
ATOM 898 C C . VAL A 1 114 ? -6.498 -3.962 3.366 1.00 97.81 114 VAL A C 1
ATOM 900 O O . VAL A 1 114 ? -7.124 -4.994 3.159 1.00 97.81 114 VAL A O 1
ATOM 903 N N . CYS A 1 115 ? -7.129 -2.807 3.611 1.00 97.88 115 CYS A N 1
ATOM 904 C CA . CYS A 1 115 ? -8.594 -2.718 3.629 1.00 97.88 115 CYS A CA 1
ATOM 905 C C . CYS A 1 115 ? -9.232 -3.027 2.261 1.00 97.88 115 CYS A C 1
ATOM 907 O O . CYS A 1 115 ? -10.395 -3.420 2.218 1.00 97.88 115 CYS A O 1
ATOM 909 N N . GLY A 1 116 ? -8.498 -2.858 1.153 1.00 96.50 116 GLY A N 1
ATOM 910 C CA . GLY A 1 116 ? -8.973 -3.145 -0.207 1.00 96.50 116 GLY A CA 1
ATOM 911 C C . GLY A 1 116 ? -8.232 -4.281 -0.920 1.00 96.50 116 GLY A C 1
ATOM 912 O O . GLY A 1 116 ? -8.508 -4.545 -2.089 1.00 96.50 116 GLY A O 1
ATOM 913 N N . ILE A 1 117 ? -7.293 -4.959 -0.255 1.00 97.56 117 ILE A N 1
ATOM 914 C CA . ILE A 1 117 ? -6.368 -5.903 -0.906 1.00 97.56 117 ILE A CA 1
ATOM 915 C C . ILE A 1 117 ? -7.049 -7.145 -1.490 1.00 97.56 117 ILE A C 1
ATOM 917 O O . ILE A 1 117 ? -6.511 -7.755 -2.409 1.00 97.56 117 ILE A O 1
ATOM 921 N N . SER A 1 118 ? -8.256 -7.493 -1.031 1.00 97.75 118 SER A N 1
ATOM 922 C CA . SER A 1 118 ? -9.006 -8.638 -1.563 1.00 97.75 118 SER A CA 1
ATOM 923 C C . SER A 1 118 ? -9.368 -8.506 -3.043 1.00 97.75 118 SER A C 1
ATOM 925 O O . SER A 1 118 ? -9.561 -9.519 -3.704 1.00 97.75 118 SER A O 1
ATOM 927 N N . MET A 1 119 ? -9.389 -7.292 -3.607 1.00 96.44 119 MET A N 1
ATOM 928 C CA . MET A 1 119 ? -9.559 -7.103 -5.057 1.00 96.44 119 MET A CA 1
ATOM 929 C C . MET A 1 119 ? -8.434 -7.720 -5.890 1.00 96.44 119 MET A C 1
ATOM 931 O O . MET A 1 119 ? -8.620 -7.966 -7.077 1.00 96.44 119 MET A O 1
ATOM 935 N N . MET A 1 120 ? -7.263 -7.938 -5.289 1.00 97.38 120 MET A N 1
ATOM 936 C CA . MET A 1 120 ? -6.129 -8.555 -5.972 1.00 97.38 120 MET A CA 1
ATOM 937 C C . MET A 1 120 ? -6.307 -10.071 -6.139 1.00 97.38 120 MET A C 1
ATOM 939 O O . MET A 1 120 ? -5.522 -10.695 -6.846 1.00 97.38 120 MET A O 1
ATOM 943 N N . PHE A 1 121 ? -7.338 -10.659 -5.519 1.00 97.44 121 PHE A N 1
ATOM 944 C CA . PHE A 1 121 ? -7.598 -12.097 -5.513 1.00 97.44 121 PHE A CA 1
ATOM 945 C C . PHE A 1 121 ? -9.081 -12.385 -5.817 1.00 97.44 121 PHE A C 1
ATOM 947 O O . PHE A 1 121 ? -9.842 -12.717 -4.906 1.00 97.44 121 PHE A O 1
ATOM 954 N N . PRO A 1 122 ? -9.515 -12.248 -7.086 1.00 96.31 122 PRO A N 1
ATOM 955 C CA . PRO A 1 122 ? -10.920 -12.397 -7.460 1.00 96.31 122 PRO A CA 1
ATOM 956 C C . PRO A 1 122 ? -11.528 -13.728 -7.006 1.00 96.31 122 PRO A C 1
ATOM 958 O O . PRO A 1 122 ? -10.953 -14.795 -7.227 1.00 96.31 122 PRO A O 1
ATOM 961 N N . GLY A 1 123 ? -12.698 -13.655 -6.374 1.00 97.19 123 GLY A N 1
ATOM 962 C CA . GLY A 1 123 ? -13.462 -14.788 -5.854 1.00 97.19 123 GLY A CA 1
ATOM 963 C C . GLY A 1 123 ? -12.916 -15.408 -4.564 1.00 97.19 123 GLY A C 1
ATOM 964 O O . GLY A 1 123 ? -13.585 -16.269 -3.992 1.00 97.19 123 GLY A O 1
ATOM 965 N N . LYS A 1 124 ? -11.744 -14.978 -4.081 1.00 98.00 124 LYS A N 1
ATOM 966 C CA . LYS A 1 124 ? -11.065 -15.585 -2.929 1.00 98.00 124 LYS A CA 1
ATOM 967 C C . LYS A 1 124 ? -11.299 -14.809 -1.648 1.00 98.00 124 LYS A C 1
ATOM 969 O O . LYS A 1 124 ? -11.437 -13.583 -1.644 1.00 98.00 124 LYS A O 1
ATOM 974 N N . GLU A 1 125 ? -11.332 -15.531 -0.535 1.00 97.94 125 GLU A N 1
ATOM 975 C CA . GLU A 1 125 ? -11.341 -14.887 0.771 1.00 97.94 125 GLU A CA 1
ATOM 976 C C . GLU A 1 125 ? -9.928 -14.475 1.162 1.00 97.94 125 GLU A C 1
ATOM 978 O O . GLU A 1 125 ? -8.982 -15.261 1.082 1.00 97.94 125 GLU A O 1
ATOM 983 N N . VAL A 1 126 ? -9.802 -13.227 1.601 1.00 98.69 126 VAL A N 1
ATOM 984 C CA . VAL A 1 126 ? -8.535 -12.650 2.022 1.00 98.69 126 VAL A CA 1
ATOM 985 C C . VAL A 1 126 ? -8.654 -12.170 3.454 1.00 98.69 126 VAL A C 1
ATOM 987 O O . VAL A 1 126 ? -9.512 -11.343 3.768 1.00 98.69 126 VAL A O 1
ATOM 990 N N . ALA A 1 127 ? -7.776 -12.671 4.315 1.00 98.62 127 ALA A N 1
ATOM 991 C CA . ALA A 1 127 ? -7.680 -12.265 5.707 1.00 98.62 127 ALA A CA 1
ATOM 992 C C . ALA A 1 127 ? -6.355 -11.543 5.961 1.00 98.62 127 ALA A C 1
ATOM 994 O O . ALA A 1 127 ? -5.315 -11.918 5.421 1.00 98.62 127 ALA A O 1
ATOM 995 N N . VAL A 1 128 ? -6.386 -10.522 6.814 1.00 98.75 128 VAL A N 1
ATOM 996 C CA . VAL A 1 128 ? -5.195 -9.851 7.344 1.00 98.75 128 VAL A CA 1
ATOM 997 C C . VAL A 1 128 ? -5.335 -9.772 8.851 1.00 98.75 128 VAL A C 1
ATOM 999 O O . VAL A 1 128 ? -6.257 -9.146 9.367 1.00 98.75 128 VAL A O 1
ATOM 1002 N N . ARG A 1 129 ? -4.399 -10.413 9.546 1.00 98.31 129 ARG A N 1
ATOM 1003 C CA . ARG A 1 129 ? -4.262 -10.438 11.003 1.00 98.31 129 ARG A CA 1
ATOM 1004 C C . ARG A 1 129 ? -3.018 -9.654 11.377 1.00 98.31 129 ARG A C 1
ATOM 1006 O O . ARG A 1 129 ? -1.916 -9.992 10.956 1.00 98.31 129 ARG A O 1
ATOM 1013 N N . SER A 1 130 ? -3.216 -8.587 12.129 1.00 98.31 130 SER A N 1
ATOM 1014 C CA . SER A 1 130 ? -2.185 -7.621 12.492 1.00 98.31 130 SER A CA 1
ATOM 1015 C C . SER A 1 130 ? -2.346 -7.242 13.965 1.00 98.31 130 SER A C 1
ATOM 1017 O O . SER A 1 130 ? -3.008 -7.943 14.732 1.00 98.31 130 SER A O 1
ATOM 1019 N N . VAL A 1 131 ? -1.756 -6.122 14.371 1.00 98.38 131 VAL A N 1
ATOM 1020 C CA . VAL A 1 131 ? -1.829 -5.600 15.735 1.00 98.38 131 VAL A CA 1
ATOM 1021 C C . VAL A 1 131 ? -2.211 -4.123 15.752 1.00 98.38 131 VAL A C 1
ATOM 1023 O O . VAL A 1 131 ? -1.905 -3.355 14.838 1.00 98.38 131 VAL A O 1
ATOM 1026 N N . CYS A 1 132 ? -2.864 -3.705 16.832 1.00 98.50 132 CYS A N 1
ATOM 1027 C CA . CYS A 1 132 ? -3.080 -2.304 17.152 1.00 98.50 132 CYS A CA 1
ATOM 1028 C C . CYS A 1 132 ? -1.735 -1.620 17.418 1.00 98.50 132 CYS A C 1
ATOM 1030 O O . CYS A 1 132 ? -0.964 -2.040 18.283 1.00 98.50 132 CYS A O 1
ATOM 1032 N N . ARG A 1 133 ? -1.476 -0.497 16.745 1.00 97.62 133 ARG A N 1
ATOM 1033 C CA . ARG A 1 133 ? -0.204 0.221 16.875 1.00 97.62 133 ARG A CA 1
ATOM 1034 C C . ARG A 1 133 ? 0.061 0.753 18.289 1.00 97.62 133 ARG A C 1
ATOM 1036 O O . ARG A 1 133 ? 1.225 0.865 18.679 1.00 97.62 133 ARG A O 1
ATOM 1043 N N . GLN A 1 134 ? -0.991 1.075 19.043 1.00 97.56 134 GLN A N 1
ATOM 1044 C CA . GLN A 1 134 ? -0.896 1.617 20.403 1.00 97.56 134 GLN A CA 1
ATOM 1045 C C . GLN A 1 134 ? -0.886 0.533 21.484 1.00 97.56 134 GLN A C 1
ATOM 1047 O O . GLN A 1 134 ? -0.043 0.588 22.376 1.00 97.56 134 GLN A O 1
ATOM 1052 N N . THR A 1 135 ? -1.834 -0.406 21.432 1.00 97.50 135 THR A N 1
ATOM 1053 C CA . THR A 1 135 ? -2.090 -1.376 22.513 1.00 97.50 135 THR A CA 1
ATOM 1054 C C . THR A 1 135 ? -1.470 -2.744 22.255 1.00 97.50 135 THR A C 1
ATOM 1056 O O . THR A 1 135 ? -1.382 -3.542 23.178 1.00 97.50 135 THR A O 1
ATOM 1059 N N . LYS A 1 136 ? -1.028 -3.019 21.018 1.00 97.81 136 LYS A N 1
ATOM 1060 C CA . LYS A 1 136 ? -0.548 -4.331 20.543 1.00 97.81 136 LYS A CA 1
ATOM 1061 C C . LYS A 1 136 ? -1.599 -5.441 20.540 1.00 97.81 136 LYS A C 1
ATOM 1063 O O . LYS A 1 136 ? -1.284 -6.573 20.190 1.00 97.81 136 LYS A O 1
ATOM 1068 N N . GLU A 1 137 ? -2.849 -5.120 20.864 1.00 98.12 137 GLU A N 1
ATOM 1069 C CA . GLU A 1 137 ? -3.965 -6.057 20.758 1.00 98.12 137 GLU A CA 1
ATOM 1070 C C . GLU A 1 137 ? -4.126 -6.550 19.315 1.00 98.12 137 GLU A C 1
ATOM 1072 O O . GLU A 1 137 ? -3.910 -5.771 18.379 1.00 98.12 137 GLU A O 1
ATOM 1077 N N . PRO A 1 138 ? -4.522 -7.817 19.113 1.00 98.50 138 PRO A N 1
ATOM 1078 C CA . PRO A 1 138 ? -4.724 -8.360 17.782 1.00 98.50 138 PRO A CA 1
ATOM 1079 C C . PRO A 1 138 ? -5.858 -7.629 17.059 1.00 98.50 138 PRO A C 1
ATOM 1081 O O . PRO A 1 138 ? -6.880 -7.277 17.651 1.00 98.50 138 PRO A O 1
ATOM 1084 N N . VAL A 1 139 ? -5.680 -7.435 15.755 1.00 98.69 139 VAL A N 1
ATOM 1085 C CA . VAL A 1 139 ? -6.719 -6.929 14.857 1.00 98.69 139 VAL A CA 1
ATOM 1086 C C . VAL A 1 139 ? -6.835 -7.842 13.647 1.00 98.69 139 VAL A C 1
ATOM 1088 O O . VAL A 1 139 ? -5.849 -8.425 13.198 1.00 98.69 139 VAL A O 1
ATOM 1091 N N . GLU A 1 140 ? -8.036 -7.950 13.100 1.00 98.56 140 GLU A N 1
ATOM 1092 C CA . GLU A 1 140 ? -8.312 -8.756 11.919 1.00 98.56 140 GLU A CA 1
ATOM 1093 C C . GLU A 1 140 ? -9.226 -7.994 10.965 1.00 98.56 140 GLU A C 1
ATOM 1095 O O . GLU A 1 140 ? -10.153 -7.304 11.393 1.00 98.56 140 GLU A O 1
ATOM 1100 N N . ILE A 1 141 ? -8.985 -8.160 9.669 1.00 98.44 141 ILE A N 1
ATOM 1101 C CA . ILE A 1 141 ? -9.953 -7.886 8.611 1.00 98.44 141 ILE A CA 1
ATOM 1102 C C . ILE A 1 141 ? -10.079 -9.126 7.723 1.00 98.44 141 ILE A C 1
ATOM 1104 O O . ILE A 1 141 ? -9.090 -9.809 7.458 1.00 98.44 141 ILE A O 1
ATOM 1108 N N . VAL A 1 142 ? -11.292 -9.404 7.254 1.00 98.50 142 VAL A N 1
ATOM 1109 C CA . VAL A 1 142 ? -11.594 -10.450 6.271 1.00 98.50 142 VAL A CA 1
ATOM 1110 C C . VAL A 1 142 ? -12.435 -9.824 5.172 1.00 98.50 142 VAL A C 1
ATOM 1112 O O . VAL A 1 142 ? -13.429 -9.146 5.451 1.00 98.50 142 VAL A O 1
ATOM 1115 N N . ALA A 1 143 ? -12.042 -10.029 3.923 1.00 98.12 143 ALA A N 1
ATOM 1116 C CA . ALA A 1 143 ? -12.677 -9.424 2.765 1.00 98.12 143 ALA A CA 1
ATOM 1117 C C . ALA A 1 143 ? -12.694 -10.377 1.566 1.00 98.12 143 ALA A C 1
ATOM 1119 O O . ALA A 1 143 ? -11.878 -11.288 1.463 1.00 98.12 143 ALA A O 1
ATOM 1120 N N . ARG A 1 144 ? -13.596 -10.114 0.622 1.00 97.94 144 ARG A N 1
ATOM 1121 C CA . ARG A 1 144 ? -13.674 -10.796 -0.676 1.00 97.94 144 ARG A CA 1
ATOM 1122 C C . ARG A 1 144 ? -14.087 -9.787 -1.737 1.00 97.94 144 ARG A C 1
ATOM 1124 O O . ARG A 1 144 ? -14.990 -8.993 -1.481 1.00 97.94 144 ARG A O 1
ATOM 1131 N N . ASP A 1 145 ? -13.411 -9.780 -2.883 1.00 95.88 145 ASP A N 1
ATOM 1132 C CA . ASP A 1 145 ? -13.739 -8.910 -4.025 1.00 95.88 145 ASP A CA 1
ATOM 1133 C C . ASP A 1 145 ? -13.880 -7.417 -3.662 1.00 95.88 145 ASP A C 1
ATOM 1135 O O . ASP A 1 145 ? -14.806 -6.724 -4.082 1.00 95.88 145 ASP A O 1
ATOM 1139 N N . GLY A 1 146 ? -12.986 -6.911 -2.807 1.00 93.81 146 GLY A N 1
ATOM 1140 C CA . GLY A 1 146 ? -13.017 -5.529 -2.317 1.00 93.81 146 GLY A CA 1
ATOM 1141 C C . GLY A 1 146 ? -14.093 -5.233 -1.266 1.00 93.81 146 GLY A C 1
ATOM 1142 O O . GLY A 1 146 ? -14.184 -4.110 -0.778 1.00 93.81 146 GLY A O 1
ATOM 1143 N N . LYS A 1 147 ? -14.904 -6.212 -0.863 1.00 95.31 147 LYS A N 1
ATOM 1144 C CA . LYS A 1 147 ? -15.912 -6.045 0.186 1.00 95.31 147 LYS A CA 1
ATOM 1145 C C . LYS A 1 147 ? -15.413 -6.621 1.506 1.00 95.31 147 LYS A C 1
ATOM 1147 O O . LYS A 1 147 ? -15.109 -7.809 1.587 1.00 95.31 147 LYS A O 1
ATOM 1152 N N . LEU A 1 148 ? -15.385 -5.797 2.555 1.00 96.38 148 LEU A N 1
ATOM 1153 C CA . LEU A 1 148 ? -15.163 -6.279 3.919 1.00 96.38 148 LEU A CA 1
ATOM 1154 C C . LEU A 1 148 ? -16.342 -7.156 4.361 1.00 96.38 148 LEU A C 1
ATOM 1156 O O . LEU A 1 148 ? -17.500 -6.738 4.309 1.00 96.38 148 LEU A O 1
ATOM 1160 N N . LEU A 1 149 ? -16.027 -8.374 4.788 1.00 97.44 149 LEU A N 1
ATOM 1161 C CA . LEU A 1 149 ? -16.967 -9.354 5.335 1.00 97.44 149 LEU A CA 1
ATOM 1162 C C . LEU A 1 149 ? -16.948 -9.317 6.864 1.00 97.44 149 LEU A C 1
ATOM 1164 O O . LEU A 1 149 ? -17.989 -9.380 7.516 1.00 97.44 149 LEU A O 1
ATOM 1168 N N . HIS A 1 150 ? -15.752 -9.186 7.435 1.00 97.56 150 HIS A N 1
ATOM 1169 C CA . HIS A 1 150 ? -15.534 -9.129 8.868 1.00 97.56 150 HIS A CA 1
ATOM 1170 C C . HIS A 1 150 ? -14.359 -8.210 9.200 1.00 97.56 150 HIS A C 1
ATOM 1172 O O . HIS A 1 150 ? -13.458 -7.990 8.396 1.00 97.56 150 HIS A O 1
ATOM 1178 N N . TYR A 1 151 ? -14.377 -7.688 10.418 1.00 98.38 151 TYR A N 1
ATOM 1179 C CA . TYR A 1 151 ? -13.216 -7.097 11.060 1.00 98.38 151 TYR A CA 1
ATOM 1180 C C . TYR A 1 151 ? -13.385 -7.167 12.578 1.00 98.38 151 TYR A C 1
ATOM 1182 O O . TYR A 1 151 ? -14.519 -7.122 13.078 1.00 98.38 151 TYR A O 1
ATOM 1190 N N . SER A 1 152 ? -12.270 -7.274 13.291 1.00 98.38 152 SER A N 1
ATOM 1191 C CA . SER A 1 152 ? -12.208 -7.360 14.745 1.00 98.38 152 SER A CA 1
ATOM 1192 C C . SER A 1 152 ? -11.027 -6.534 15.276 1.00 98.38 152 SER A C 1
ATOM 1194 O O . SER A 1 152 ? -9.967 -6.536 14.649 1.00 98.38 152 SER A O 1
ATOM 1196 N N . PRO A 1 153 ? -11.181 -5.822 16.406 1.00 98.38 153 PRO A N 1
ATOM 1197 C CA . PRO A 1 153 ? -12.438 -5.601 17.127 1.00 98.38 153 PRO A CA 1
ATOM 1198 C C . PRO A 1 153 ? -13.421 -4.748 16.307 1.00 98.38 153 PRO A C 1
ATOM 1200 O O . PRO A 1 153 ? -13.037 -4.062 15.364 1.00 98.38 153 PRO A O 1
ATOM 1203 N N . LYS A 1 154 ? -14.711 -4.726 16.668 1.00 97.50 154 LYS A N 1
ATOM 1204 C CA . LYS A 1 154 ? -15.703 -3.876 15.967 1.00 97.50 154 LYS A CA 1
ATOM 1205 C C . LYS A 1 154 ? -15.472 -2.375 16.155 1.00 97.50 154 LYS A C 1
ATOM 1207 O O . LYS A 1 154 ? -15.977 -1.561 15.385 1.00 97.50 154 LYS A O 1
ATOM 1212 N N . THR A 1 155 ? -14.653 -2.019 17.133 1.00 98.19 155 THR A N 1
ATOM 1213 C CA . THR A 1 155 ? -14.155 -0.666 17.377 1.00 98.19 155 THR A CA 1
ATOM 1214 C C . THR A 1 155 ? -12.935 -0.302 16.530 1.00 98.19 155 THR A C 1
ATOM 1216 O O . THR A 1 155 ? -12.501 0.844 16.610 1.00 98.19 155 THR A O 1
ATOM 1219 N N . LEU A 1 156 ? -12.408 -1.218 15.702 1.00 98.69 156 LEU A N 1
ATOM 1220 C CA . LEU A 1 156 ? -11.213 -1.004 14.881 1.00 98.69 156 LEU A CA 1
ATOM 1221 C C . LEU A 1 156 ? -11.282 0.321 14.111 1.00 98.69 156 LEU A C 1
ATOM 1223 O O . LEU A 1 156 ? -12.321 0.734 13.578 1.00 98.69 156 LEU A O 1
ATOM 1227 N N . ARG A 1 157 ? -10.139 0.994 14.059 1.00 98.44 157 ARG A N 1
ATOM 1228 C CA . ARG A 1 157 ? -9.920 2.241 13.339 1.00 98.44 157 ARG A CA 1
ATOM 1229 C C . ARG A 1 157 ? -8.677 2.136 12.476 1.00 98.44 157 ARG A C 1
ATOM 1231 O O . ARG A 1 157 ? -7.686 1.513 12.853 1.00 98.44 157 ARG A O 1
ATOM 1238 N N . VAL A 1 158 ? -8.734 2.809 11.334 1.00 98.25 158 VAL A N 1
ATOM 1239 C CA . VAL A 1 158 ? -7.601 2.987 10.428 1.00 98.25 158 VAL A CA 1
ATOM 1240 C C . VAL A 1 158 ? -7.183 4.446 10.483 1.00 98.25 158 VAL A C 1
ATOM 1242 O O . VAL A 1 158 ? -8.001 5.348 10.276 1.00 98.25 158 VAL A O 1
ATOM 1245 N N . HIS A 1 159 ? -5.920 4.692 10.808 1.00 97.25 159 HIS A N 1
ATOM 1246 C CA . HIS A 1 159 ? -5.341 6.028 10.783 1.00 97.25 159 HIS A CA 1
ATOM 1247 C C . HIS A 1 159 ? -4.553 6.231 9.492 1.00 97.25 159 HIS A C 1
ATOM 1249 O O . HIS A 1 159 ? -3.811 5.340 9.096 1.00 97.25 159 HIS A O 1
ATOM 1255 N N . ILE A 1 160 ? -4.700 7.401 8.872 1.00 94.75 160 ILE A N 1
ATOM 1256 C CA . ILE A 1 160 ? -3.928 7.836 7.707 1.00 94.75 160 ILE A CA 1
ATOM 1257 C C . ILE A 1 160 ? -3.054 9.003 8.159 1.00 94.75 160 ILE A C 1
ATOM 1259 O O . ILE A 1 160 ? -3.586 10.070 8.475 1.00 94.75 160 ILE A O 1
ATOM 1263 N N . GLY A 1 161 ? -1.742 8.787 8.251 1.00 89.69 161 GLY A N 1
ATOM 1264 C CA . GLY A 1 161 ? -0.848 9.617 9.066 1.00 89.69 161 GLY A CA 1
ATOM 1265 C C . GLY A 1 161 ? -0.558 11.011 8.511 1.00 89.69 161 GLY A C 1
ATOM 1266 O O . GLY A 1 161 ? -0.465 11.971 9.280 1.00 89.69 161 GLY A O 1
ATOM 1267 N N . PHE A 1 162 ? -0.470 11.157 7.187 1.00 87.75 162 PHE A N 1
ATOM 1268 C CA . PHE A 1 162 ? -0.127 12.434 6.559 1.00 87.75 162 PHE A CA 1
ATOM 1269 C C . PHE A 1 162 ? -1.069 12.824 5.422 1.00 87.75 162 PHE A C 1
ATOM 1271 O O . PHE A 1 162 ? -1.437 11.967 4.616 1.00 87.75 162 PHE A O 1
ATOM 1278 N N . PRO A 1 163 ? -1.423 14.121 5.313 1.00 87.88 163 PRO A N 1
ATOM 1279 C CA . PRO A 1 163 ? -2.217 14.631 4.203 1.00 87.88 163 PRO A CA 1
ATOM 1280 C C . PRO A 1 163 ? -1.622 14.267 2.843 1.00 87.88 163 PRO A C 1
ATOM 1282 O O . PRO A 1 163 ? -0.405 14.321 2.659 1.00 87.88 163 PRO A O 1
ATOM 1285 N N . ILE A 1 164 ? -2.490 14.008 1.861 1.00 86.19 164 ILE A N 1
ATOM 1286 C CA . ILE A 1 164 ? -2.086 13.569 0.512 1.00 86.19 164 ILE A CA 1
ATOM 1287 C C . ILE A 1 164 ? -1.124 14.550 -0.179 1.00 86.19 164 ILE A C 1
ATOM 1289 O O . ILE A 1 164 ? -0.318 14.159 -1.017 1.00 86.19 164 ILE A O 1
ATOM 1293 N N . ARG A 1 165 ? -1.153 15.828 0.220 1.00 86.69 165 ARG A N 1
ATOM 1294 C CA . ARG A 1 165 ? -0.264 16.878 -0.296 1.00 86.69 165 ARG A CA 1
ATOM 1295 C C . ARG A 1 165 ? 1.233 16.596 -0.092 1.00 86.69 165 ARG A C 1
ATOM 1297 O O . ARG A 1 165 ? 2.036 17.217 -0.779 1.00 86.69 165 ARG A O 1
ATOM 1304 N N . TYR A 1 166 ? 1.584 15.724 0.856 1.00 88.62 166 TYR A N 1
ATOM 1305 C CA . TYR A 1 166 ? 2.965 15.338 1.173 1.00 88.62 166 TYR A CA 1
ATOM 1306 C C . TYR A 1 166 ? 3.376 14.005 0.541 1.00 88.62 166 TYR A C 1
ATOM 1308 O O . TYR A 1 166 ? 4.544 13.644 0.605 1.00 88.62 166 TYR A O 1
ATOM 1316 N N . PHE A 1 167 ? 2.448 13.289 -0.104 1.00 86.56 167 PHE A N 1
ATOM 1317 C CA . PHE A 1 167 ? 2.745 12.018 -0.768 1.00 86.56 167 PHE A CA 1
ATOM 1318 C C . PHE A 1 167 ? 3.931 12.097 -1.751 1.00 86.56 167 PHE A C 1
ATOM 1320 O O . PHE A 1 167 ? 4.764 11.197 -1.717 1.00 86.56 167 PHE A O 1
ATOM 1327 N N . PRO A 1 168 ? 4.082 13.150 -2.587 1.00 85.88 168 PRO A N 1
ATOM 1328 C CA . PRO A 1 168 ? 5.211 13.223 -3.517 1.00 85.88 168 PRO A CA 1
ATOM 1329 C C . PRO A 1 168 ? 6.583 13.372 -2.850 1.00 85.88 168 PRO A C 1
ATOM 1331 O O . PRO A 1 168 ? 7.586 13.150 -3.517 1.00 85.88 168 PRO A O 1
ATOM 1334 N N . ASP A 1 169 ? 6.643 13.793 -1.583 1.00 85.06 169 ASP A N 1
ATOM 1335 C CA . ASP A 1 169 ? 7.915 13.995 -0.880 1.00 85.06 169 ASP A CA 1
ATOM 1336 C C . ASP A 1 169 ? 8.536 12.663 -0.447 1.00 85.06 169 ASP A C 1
ATOM 1338 O O . ASP A 1 169 ? 9.759 12.537 -0.408 1.00 85.06 169 ASP A O 1
ATOM 1342 N N . ASP A 1 170 ? 7.689 11.687 -0.113 1.00 83.31 170 ASP A N 1
ATOM 1343 C CA . ASP A 1 170 ? 8.103 10.364 0.335 1.00 83.31 170 ASP A CA 1
ATOM 1344 C C . ASP A 1 170 ? 6.985 9.332 0.118 1.00 83.31 170 ASP A C 1
ATOM 1346 O O . ASP A 1 170 ? 6.145 9.075 0.987 1.00 83.31 170 ASP A O 1
ATOM 1350 N N . ALA A 1 171 ? 6.981 8.727 -1.072 1.00 80.19 171 ALA A N 1
ATOM 1351 C CA . ALA A 1 171 ? 6.009 7.703 -1.442 1.00 80.19 171 ALA A CA 1
ATOM 1352 C C . ALA A 1 171 ? 6.139 6.416 -0.602 1.00 80.19 171 ALA A C 1
ATOM 1354 O O . ALA A 1 171 ? 5.173 5.652 -0.514 1.00 80.19 171 ALA A O 1
ATOM 1355 N N . VAL A 1 172 ? 7.304 6.172 0.015 1.00 82.44 172 VAL A N 1
ATOM 1356 C CA . VAL A 1 172 ? 7.534 5.030 0.912 1.00 82.44 172 VAL A CA 1
ATOM 1357 C C . VAL A 1 172 ? 7.042 5.374 2.317 1.00 82.44 172 VAL A C 1
ATOM 1359 O O . VAL A 1 172 ? 6.111 4.737 2.819 1.00 82.44 172 VAL A O 1
ATOM 1362 N N . GLY A 1 173 ? 7.590 6.435 2.912 1.00 83.31 173 GLY A N 1
ATOM 1363 C CA . GLY A 1 173 ? 7.325 6.828 4.298 1.00 83.31 173 GLY A CA 1
ATOM 1364 C C . GLY A 1 173 ? 5.893 7.298 4.553 1.00 83.31 173 GLY A C 1
ATOM 1365 O O . GLY A 1 173 ? 5.432 7.301 5.696 1.00 83.31 173 GLY A O 1
ATOM 1366 N N . TRP A 1 174 ? 5.114 7.616 3.510 1.00 84.94 174 TRP A N 1
ATOM 1367 C CA . TRP A 1 174 ? 3.674 7.855 3.669 1.00 84.94 174 TRP A CA 1
ATOM 1368 C C . TRP A 1 174 ? 2.951 6.663 4.323 1.00 84.94 174 TRP A C 1
ATOM 1370 O O . TRP A 1 174 ? 2.004 6.851 5.091 1.00 84.94 174 TRP A O 1
ATOM 1380 N N . CYS A 1 175 ? 3.424 5.439 4.072 1.00 90.25 175 CYS A N 1
ATOM 1381 C CA . CYS A 1 175 ? 2.833 4.215 4.605 1.00 90.25 175 CYS A CA 1
ATOM 1382 C C . CYS A 1 175 ? 3.222 3.937 6.062 1.00 90.25 175 CYS A C 1
ATOM 1384 O O . CYS A 1 175 ? 2.463 3.265 6.755 1.00 90.25 175 CYS A O 1
ATOM 1386 N N . ASP A 1 176 ? 4.320 4.497 6.577 1.00 91.12 176 ASP A N 1
ATOM 1387 C CA . ASP A 1 176 ? 4.844 4.245 7.937 1.00 91.12 176 ASP A CA 1
ATOM 1388 C C . ASP A 1 176 ? 3.901 4.662 9.069 1.00 91.12 176 ASP A C 1
ATOM 1390 O O . ASP A 1 176 ? 4.008 4.216 10.219 1.00 91.12 176 ASP A O 1
ATOM 1394 N N . TYR A 1 177 ? 2.967 5.545 8.743 1.00 90.69 177 TYR A N 1
ATOM 1395 C CA . TYR A 1 177 ? 2.035 6.132 9.695 1.00 90.69 177 TYR A CA 1
ATOM 1396 C C . TYR A 1 177 ? 0.582 5.772 9.392 1.00 90.69 177 TYR A C 1
ATOM 1398 O O . TYR A 1 177 ? -0.336 6.283 10.037 1.00 90.69 177 TYR A O 1
ATOM 1406 N N . ASN A 1 178 ? 0.382 4.864 8.437 1.00 95.69 178 ASN A N 1
ATOM 1407 C CA . ASN A 1 178 ? -0.906 4.278 8.124 1.00 95.69 178 ASN A CA 1
ATOM 1408 C C . ASN A 1 178 ? -1.060 2.978 8.924 1.00 95.69 178 ASN A C 1
ATOM 1410 O O . ASN A 1 178 ? -0.521 1.936 8.542 1.00 95.69 178 ASN A O 1
ATOM 1414 N N . SER A 1 179 ? -1.761 3.043 10.059 1.00 97.69 179 SER A N 1
ATOM 1415 C CA . SER A 1 179 ? -1.810 1.945 11.035 1.00 97.69 179 SER A CA 1
ATOM 1416 C C . SER A 1 179 ? -3.221 1.609 11.518 1.00 97.69 179 SER A C 1
ATOM 1418 O O . SER A 1 179 ? -4.117 2.459 11.526 1.00 97.69 179 SER A O 1
ATOM 1420 N N . PHE A 1 180 ? -3.390 0.364 11.970 1.00 98.50 180 PHE A N 1
ATOM 1421 C CA . PHE A 1 180 ? -4.571 -0.080 12.701 1.00 98.50 180 PHE A CA 1
ATOM 1422 C C . PHE A 1 180 ? -4.517 0.321 14.172 1.00 98.50 180 PHE A C 1
ATOM 1424 O O . PHE A 1 180 ? -3.459 0.325 14.806 1.00 98.50 180 PHE A O 1
ATOM 1431 N N . PHE A 1 181 ? -5.694 0.591 14.725 1.00 98.56 181 PHE A N 1
ATOM 1432 C CA . PHE A 1 181 ? -5.902 0.852 16.141 1.00 98.56 181 PHE A CA 1
ATOM 1433 C C . PHE A 1 181 ? -7.174 0.162 16.615 1.00 98.56 181 PHE A C 1
ATOM 1435 O O . PHE A 1 181 ? -8.214 0.292 15.975 1.00 98.56 181 PHE A O 1
ATOM 1442 N N . SER A 1 182 ? -7.110 -0.547 17.739 1.00 98.44 182 SER A N 1
ATOM 1443 C CA . SER A 1 182 ? -8.233 -1.330 18.264 1.00 98.44 182 SER A CA 1
ATOM 1444 C C . SER A 1 182 ? -9.459 -0.480 18.614 1.00 98.44 182 SER A C 1
ATOM 1446 O O . SER A 1 182 ? -10.575 -0.991 18.565 1.00 98.44 182 SER A O 1
ATOM 1448 N N . SER A 1 183 ? -9.296 0.814 18.902 1.00 98.38 183 SER A N 1
ATOM 1449 C CA . SER A 1 183 ? -10.400 1.740 19.173 1.00 98.38 183 SER A CA 1
ATOM 1450 C C . SER A 1 183 ? -10.049 3.202 18.863 1.00 98.38 183 SER A C 1
ATOM 1452 O O . SER A 1 183 ? -8.907 3.523 18.521 1.00 98.38 183 SER A O 1
ATOM 1454 N N . GLU A 1 184 ? -11.019 4.116 18.989 1.00 97.88 184 GLU A N 1
ATOM 1455 C CA . GLU A 1 184 ? -10.752 5.560 18.888 1.00 97.88 184 GLU A CA 1
ATOM 1456 C C . GLU A 1 184 ? -9.854 6.063 20.019 1.00 97.88 184 GLU A C 1
ATOM 1458 O O . GLU A 1 184 ? -8.964 6.883 19.780 1.00 97.88 184 GLU A O 1
ATOM 1463 N N . GLU A 1 185 ? -10.033 5.539 21.228 1.00 98.31 185 GLU A N 1
ATOM 1464 C CA . GLU A 1 185 ? -9.213 5.842 22.401 1.00 98.31 185 GLU A CA 1
ATOM 1465 C C . GLU A 1 185 ? -7.750 5.485 22.129 1.00 98.31 185 GLU A C 1
ATOM 1467 O O . GLU A 1 185 ? -6.871 6.329 22.312 1.00 98.31 185 GLU A O 1
ATOM 1472 N N . ALA A 1 186 ? -7.498 4.293 21.576 1.00 98.31 186 ALA A N 1
ATOM 1473 C CA . ALA A 1 186 ? -6.158 3.847 21.203 1.00 98.31 186 ALA A CA 1
ATOM 1474 C C . ALA A 1 186 ? -5.492 4.793 20.186 1.00 98.31 186 ALA A C 1
ATOM 1476 O O . ALA A 1 186 ? -4.321 5.155 20.340 1.00 98.31 186 ALA A O 1
ATOM 1477 N N . VAL A 1 187 ? -6.229 5.256 19.166 1.00 97.62 187 VAL A N 1
ATOM 1478 C CA . VAL A 1 187 ? -5.701 6.259 18.221 1.00 97.62 187 VAL A CA 1
ATOM 1479 C C . VAL A 1 187 ? -5.388 7.572 18.940 1.00 97.62 187 VAL A C 1
ATOM 1481 O O . VAL A 1 187 ? -4.352 8.190 18.689 1.00 97.62 187 VAL A O 1
ATOM 1484 N N . ASN A 1 188 ? -6.287 8.033 19.808 1.00 97.44 188 ASN A N 1
ATOM 1485 C CA . ASN A 1 188 ? -6.158 9.318 20.487 1.00 97.44 188 ASN A CA 1
ATOM 1486 C C . ASN A 1 188 ? -4.966 9.334 21.451 1.00 97.44 188 ASN A C 1
ATOM 1488 O O . ASN A 1 188 ? -4.224 10.316 21.490 1.00 97.44 188 ASN A O 1
ATOM 1492 N N . GLU A 1 189 ? -4.729 8.249 22.185 1.00 97.88 189 GLU A N 1
ATOM 1493 C CA . GLU A 1 189 ? -3.533 8.092 23.016 1.00 97.88 189 GLU A CA 1
ATOM 1494 C C . GLU A 1 189 ? -2.248 8.099 22.196 1.00 97.88 189 GLU A C 1
ATOM 1496 O O . GLU A 1 189 ? -1.286 8.789 22.544 1.00 97.88 189 GLU A O 1
ATOM 1501 N N . TRP A 1 190 ? -2.239 7.377 21.077 1.00 97.06 190 TRP A N 1
ATOM 1502 C CA . TRP A 1 190 ? -1.086 7.363 20.191 1.00 97.06 190 TRP A CA 1
ATOM 1503 C C . TRP A 1 190 ? -0.801 8.750 19.611 1.00 97.06 190 TRP A C 1
ATOM 1505 O O . TRP A 1 190 ? 0.349 9.191 19.620 1.00 97.06 190 TRP A O 1
ATOM 1515 N N . LYS A 1 191 ? -1.839 9.486 19.195 1.00 96.19 191 LYS A N 1
ATOM 1516 C CA . LYS A 1 191 ? -1.717 10.866 18.697 1.00 96.19 191 LYS A CA 1
ATOM 1517 C C . LYS A 1 191 ? -1.136 11.818 19.742 1.00 96.19 191 LYS A C 1
ATOM 1519 O O . LYS A 1 191 ? -0.321 12.663 19.382 1.00 96.19 191 LYS A O 1
ATOM 1524 N N . LYS A 1 192 ? -1.484 11.664 21.028 1.00 96.62 192 LYS A N 1
ATOM 1525 C CA . LYS A 1 192 ? -0.882 12.460 22.120 1.00 96.62 192 LYS A CA 1
ATOM 1526 C C . LYS A 1 192 ? 0.636 12.264 22.199 1.00 96.62 192 LYS A C 1
ATOM 1528 O O . LYS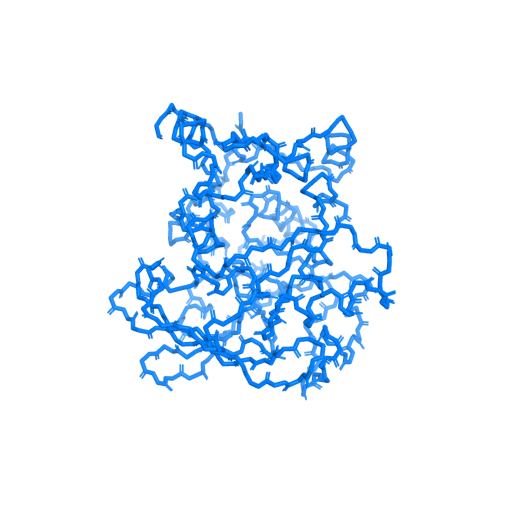 A 1 192 ? 1.358 13.225 22.438 1.00 96.62 192 LYS A O 1
ATOM 1533 N N . LYS A 1 193 ? 1.119 11.041 21.952 1.00 95.56 193 LYS A N 1
ATOM 1534 C CA . LYS A 1 193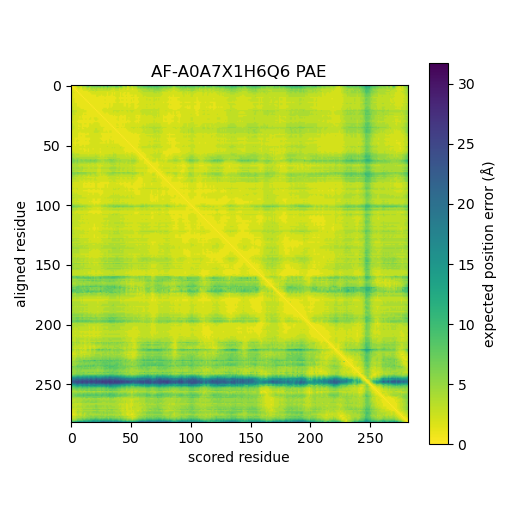 ? 2.556 10.706 21.920 1.00 95.56 193 LYS A CA 1
ATOM 1535 C C . LYS A 1 193 ? 3.241 11.111 20.607 1.00 95.56 193 LYS A C 1
ATOM 1537 O O . LYS A 1 193 ? 4.462 11.215 20.567 1.00 95.56 193 LYS A O 1
ATOM 1542 N N . HIS A 1 194 ? 2.471 11.373 19.549 1.00 94.75 194 HIS A N 1
ATOM 1543 C CA . HIS A 1 194 ? 2.977 11.717 18.218 1.00 94.75 194 HIS A CA 1
ATOM 1544 C C . HIS A 1 194 ? 2.330 12.998 17.652 1.00 94.75 194 HIS A C 1
ATOM 1546 O O . HIS A 1 194 ? 1.773 12.979 16.552 1.00 94.75 194 HIS A O 1
ATOM 1552 N N . PRO A 1 195 ? 2.438 14.152 18.338 1.00 93.50 195 PRO A N 1
ATOM 1553 C CA . PRO A 1 195 ? 1.709 15.377 17.977 1.00 93.50 195 PRO A CA 1
ATOM 1554 C C . PRO A 1 195 ? 2.091 15.968 16.608 1.00 93.50 195 PRO A C 1
ATOM 1556 O O . PRO A 1 195 ? 1.377 16.813 16.063 1.00 93.50 195 PRO A O 1
ATOM 1559 N N . ARG A 1 196 ? 3.221 15.533 16.033 1.00 90.75 196 ARG A N 1
ATOM 1560 C CA . ARG A 1 196 ? 3.672 15.935 14.691 1.00 90.75 196 ARG A CA 1
ATOM 1561 C C . ARG A 1 196 ? 2.892 15.248 13.565 1.00 90.75 196 ARG A C 1
ATOM 1563 O O . ARG A 1 196 ? 2.886 15.756 12.447 1.00 90.75 196 ARG A O 1
ATOM 1570 N N . ILE A 1 197 ? 2.216 14.136 13.851 1.00 89.69 197 ILE A N 1
ATOM 1571 C CA . ILE A 1 197 ? 1.488 13.347 12.856 1.00 89.69 197 ILE A CA 1
ATOM 1572 C C . ILE A 1 197 ? 0.036 13.821 12.825 1.00 89.69 197 ILE A C 1
ATOM 1574 O O . ILE A 1 197 ? -0.791 13.454 13.661 1.00 89.69 197 ILE A O 1
ATOM 1578 N N . LYS A 1 198 ? -0.274 14.692 11.861 1.00 87.44 198 LYS A N 1
ATOM 1579 C CA . LYS A 1 198 ? -1.588 15.344 11.722 1.00 87.44 198 LYS A CA 1
ATOM 1580 C C . LYS A 1 198 ? -2.483 14.602 10.732 1.00 87.44 198 LYS A C 1
ATOM 1582 O O . LYS A 1 198 ? -2.945 15.169 9.741 1.00 87.44 198 LYS A O 1
ATOM 1587 N N . GLY A 1 199 ? -2.691 13.324 11.019 1.00 92.12 199 GLY A N 1
ATOM 1588 C CA . GLY A 1 199 ? -3.473 12.419 10.196 1.00 92.12 199 GLY A CA 1
ATOM 1589 C C . GLY A 1 199 ? -4.977 12.440 10.468 1.00 92.12 199 GLY A C 1
ATOM 1590 O O . GLY A 1 199 ? -5.452 13.024 11.448 1.00 92.12 199 GLY A O 1
ATOM 1591 N N . ILE A 1 200 ? -5.728 11.705 9.653 1.00 94.25 200 ILE A N 1
ATOM 1592 C CA . ILE A 1 200 ? -7.162 11.454 9.854 1.00 94.25 200 ILE A CA 1
ATOM 1593 C C . ILE A 1 200 ? -7.418 10.006 10.256 1.00 94.25 200 ILE A C 1
ATOM 1595 O O . ILE A 1 200 ? -6.591 9.128 10.050 1.00 94.25 200 ILE A O 1
ATOM 1599 N N . THR A 1 201 ? -8.570 9.749 10.863 1.00 95.56 201 THR A N 1
ATOM 1600 C CA . THR A 1 201 ? -8.975 8.406 11.288 1.00 95.56 201 THR A CA 1
ATOM 1601 C C . THR A 1 201 ? -10.314 8.066 10.653 1.00 95.56 201 THR A C 1
ATOM 1603 O O . THR A 1 201 ? -11.190 8.934 10.579 1.00 95.56 201 THR A O 1
ATOM 1606 N N . ARG A 1 202 ? -10.457 6.836 10.161 1.00 95.38 202 ARG A N 1
ATOM 1607 C CA . ARG A 1 202 ? -11.658 6.318 9.496 1.00 95.38 202 ARG A CA 1
ATOM 1608 C C . ARG A 1 202 ? -11.961 4.893 9.961 1.00 95.38 202 ARG A C 1
ATOM 1610 O O . ARG A 1 202 ? -11.135 4.254 10.615 1.00 95.38 202 ARG A O 1
ATOM 1617 N N . SER A 1 203 ? -13.159 4.414 9.639 1.00 96.31 203 SER A N 1
ATOM 1618 C CA . SER A 1 203 ? -13.497 3.001 9.807 1.00 96.31 203 SER A CA 1
ATOM 1619 C C . SER A 1 203 ? -12.816 2.153 8.718 1.00 96.31 203 SER A C 1
ATOM 1621 O O . SER A 1 203 ? -12.486 2.691 7.648 1.00 96.31 203 SER A O 1
ATOM 1623 N N . PRO A 1 204 ? -12.609 0.846 8.949 1.00 97.19 204 PRO A N 1
ATOM 1624 C CA . PRO A 1 204 ? -12.137 -0.077 7.919 1.00 97.19 204 PRO A CA 1
ATOM 1625 C C . PRO A 1 204 ? -12.992 -0.038 6.647 1.00 97.19 204 PRO A C 1
ATOM 1627 O O . PRO A 1 204 ? -12.442 0.010 5.556 1.00 97.19 204 PRO A O 1
ATOM 1630 N N . GLU A 1 205 ? -14.318 0.050 6.759 1.00 96.25 205 GLU A N 1
ATOM 1631 C CA . GLU A 1 205 ? -15.251 0.098 5.621 1.00 96.25 205 GLU A CA 1
ATOM 1632 C C . GLU A 1 205 ? -15.100 1.362 4.797 1.00 96.25 205 GLU A C 1
ATOM 1634 O O . GLU A 1 205 ? -14.982 1.289 3.580 1.00 96.25 205 GLU A O 1
ATOM 1639 N N . THR A 1 206 ? -15.042 2.523 5.450 1.00 95.19 206 THR A N 1
ATOM 1640 C CA . THR A 1 206 ? -14.809 3.791 4.744 1.00 95.19 206 THR A CA 1
ATOM 1641 C C . THR A 1 206 ? -13.470 3.758 4.001 1.00 95.19 206 THR A C 1
ATOM 1643 O O . THR A 1 206 ? -13.342 4.277 2.893 1.00 95.19 206 THR A O 1
ATOM 1646 N N . THR A 1 207 ? -12.464 3.124 4.608 1.00 96.31 207 THR A N 1
ATOM 1647 C CA . THR A 1 207 ? -11.122 2.999 4.029 1.00 96.31 207 THR A CA 1
ATOM 1648 C C . THR A 1 207 ? -11.101 2.002 2.870 1.00 96.31 207 THR A C 1
ATOM 1650 O O . THR A 1 207 ? -10.516 2.291 1.828 1.00 96.31 207 THR A O 1
ATOM 1653 N N . ALA A 1 208 ? -11.794 0.869 3.005 1.00 96.25 208 ALA A N 1
ATOM 1654 C CA . ALA A 1 208 ? -11.993 -0.103 1.938 1.00 96.25 208 ALA A CA 1
ATOM 1655 C C . ALA A 1 208 ? -12.705 0.540 0.746 1.00 96.25 208 ALA A C 1
ATOM 1657 O O . ALA A 1 208 ? -12.220 0.438 -0.371 1.00 96.25 208 ALA A O 1
ATOM 1658 N N . GLU A 1 209 ? -13.789 1.286 0.972 1.00 94.69 209 GLU A N 1
ATOM 1659 C CA . GLU A 1 209 ? -14.519 2.002 -0.080 1.00 94.69 209 GLU A CA 1
ATOM 1660 C C . GLU A 1 209 ? -13.635 3.011 -0.824 1.00 94.69 209 GLU A C 1
ATOM 1662 O O . GLU A 1 209 ? -13.713 3.098 -2.052 1.00 94.69 209 GLU A O 1
ATOM 1667 N N . PHE A 1 210 ? -12.783 3.747 -0.100 1.00 93.81 210 PHE A N 1
ATOM 1668 C CA . PHE A 1 210 ? -11.789 4.650 -0.683 1.00 93.81 210 PHE A CA 1
ATOM 1669 C C . PHE A 1 210 ? -10.802 3.897 -1.586 1.00 93.81 210 PHE A C 1
ATOM 1671 O O . PHE A 1 210 ? -10.642 4.258 -2.755 1.00 93.81 210 PHE A O 1
ATOM 1678 N N . ILE A 1 211 ? -10.179 2.827 -1.084 1.00 94.75 211 ILE A N 1
ATOM 1679 C CA . ILE A 1 211 ? -9.216 2.050 -1.870 1.00 94.75 211 ILE A CA 1
ATOM 1680 C C . ILE A 1 211 ? -9.906 1.385 -3.054 1.00 94.75 211 ILE A C 1
ATOM 1682 O O . ILE A 1 211 ? -9.503 1.599 -4.190 1.00 94.75 211 ILE A O 1
ATOM 1686 N N . VAL A 1 212 ? -10.988 0.656 -2.826 1.00 93.25 212 VAL A N 1
ATOM 1687 C CA . VAL A 1 212 ? -11.658 -0.170 -3.834 1.00 93.25 212 VAL A CA 1
ATOM 1688 C C . VAL A 1 212 ? -12.174 0.634 -5.010 1.00 93.25 212 VAL A C 1
ATOM 1690 O O . VAL A 1 212 ? -12.012 0.228 -6.158 1.00 93.25 212 VAL A O 1
ATOM 1693 N N . ASN A 1 213 ? -12.751 1.803 -4.747 1.00 90.81 213 ASN A N 1
ATOM 1694 C CA . ASN A 1 213 ? -13.406 2.566 -5.800 1.00 90.81 213 ASN A CA 1
ATOM 1695 C C . ASN A 1 213 ? -12.521 3.639 -6.436 1.00 90.81 213 ASN A C 1
ATOM 1697 O O . ASN A 1 213 ? -12.821 4.038 -7.561 1.00 90.81 213 ASN A O 1
ATOM 1701 N N . LEU A 1 214 ? -11.477 4.121 -5.747 1.00 89.38 214 LEU A N 1
ATOM 1702 C CA . LEU A 1 214 ? -10.695 5.276 -6.212 1.00 89.38 214 LEU A CA 1
ATOM 1703 C C . LEU A 1 214 ? -9.221 4.964 -6.473 1.00 89.38 214 LEU A C 1
ATOM 1705 O O . LEU A 1 214 ? -8.665 5.470 -7.444 1.00 89.38 214 LEU A O 1
ATOM 1709 N N . VAL A 1 215 ? -8.582 4.160 -5.620 1.00 90.00 215 VAL A N 1
ATOM 1710 C CA . VAL A 1 215 ? -7.119 3.955 -5.663 1.00 90.00 215 VAL A CA 1
ATOM 1711 C C . VAL A 1 215 ? -6.730 2.586 -6.217 1.00 90.00 215 VAL A C 1
ATOM 1713 O O . VAL A 1 215 ? -5.652 2.427 -6.767 1.00 90.00 215 VAL A O 1
ATOM 1716 N N . GLY A 1 216 ? -7.570 1.573 -6.053 1.00 87.88 216 GLY A N 1
ATOM 1717 C CA . GLY A 1 216 ? -7.277 0.184 -6.390 1.00 87.88 216 GLY A CA 1
ATOM 1718 C C . GLY A 1 216 ? -8.078 -0.362 -7.565 1.00 87.88 216 GLY A C 1
ATOM 1719 O O . GLY A 1 216 ? -7.767 -1.442 -8.067 1.00 87.88 216 GLY A O 1
ATOM 1720 N N . LYS A 1 217 ? -9.084 0.380 -8.036 1.00 89.88 217 LYS A N 1
ATOM 1721 C CA . LYS A 1 217 ? -9.939 -0.040 -9.147 1.00 89.88 217 LYS A CA 1
ATOM 1722 C C . LYS A 1 217 ? -9.113 -0.253 -10.420 1.00 89.88 217 LYS A C 1
ATOM 1724 O O . LYS A 1 217 ? -8.513 0.691 -10.925 1.00 89.88 217 LYS A O 1
ATOM 1729 N N . GLY A 1 218 ? -9.121 -1.479 -10.941 1.00 90.19 218 GLY A N 1
ATOM 1730 C CA . GLY A 1 218 ? -8.364 -1.858 -12.140 1.00 90.19 218 GLY A CA 1
ATOM 1731 C C . GLY A 1 218 ? -6.890 -2.182 -11.884 1.00 90.19 218 GLY A C 1
ATOM 1732 O O . GLY A 1 218 ? -6.129 -2.296 -12.831 1.00 90.19 218 GLY A O 1
ATOM 1733 N N . ARG A 1 219 ? -6.435 -2.344 -10.629 1.00 92.19 219 ARG A N 1
ATOM 1734 C CA . ARG A 1 219 ? -5.025 -2.692 -10.343 1.00 92.19 219 ARG A CA 1
ATOM 1735 C C . ARG A 1 219 ? -4.587 -4.057 -10.882 1.00 92.19 219 ARG A C 1
ATOM 1737 O O . ARG A 1 219 ? -3.384 -4.290 -10.976 1.00 92.19 219 ARG A O 1
ATOM 1744 N N . LEU A 1 220 ? -5.510 -4.942 -11.243 1.00 91.50 220 LEU A N 1
ATOM 1745 C CA . LEU A 1 220 ? -5.166 -6.171 -11.962 1.00 91.50 220 LEU A CA 1
ATOM 1746 C C . LEU A 1 220 ? -4.814 -5.909 -13.435 1.00 91.50 220 LEU A C 1
ATOM 1748 O O . LEU A 1 220 ? -4.069 -6.686 -14.02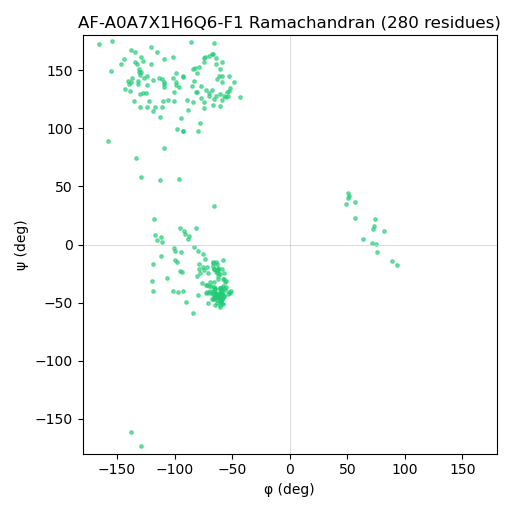2 1.00 91.50 220 LEU A O 1
ATOM 1752 N N . ASP A 1 221 ? -5.257 -4.789 -14.009 1.00 91.69 221 ASP A N 1
ATOM 1753 C CA . ASP A 1 221 ? -4.931 -4.417 -15.383 1.00 91.69 221 ASP A CA 1
ATOM 1754 C C . ASP A 1 221 ? -3.469 -3.961 -15.469 1.00 91.69 221 ASP A C 1
ATOM 1756 O O . ASP A 1 221 ? -2.990 -3.162 -14.659 1.00 91.69 221 ASP A O 1
ATOM 1760 N N . TYR A 1 222 ? -2.713 -4.453 -16.451 1.00 84.31 222 TYR A N 1
ATOM 1761 C CA . TYR A 1 222 ? -1.281 -4.143 -16.556 1.00 84.31 222 TYR A CA 1
ATOM 1762 C C . TYR A 1 222 ? -0.984 -2.705 -16.992 1.00 84.31 222 TYR A C 1
ATOM 1764 O O . TYR A 1 222 ? 0.112 -2.200 -16.749 1.00 84.31 222 TYR A O 1
ATOM 1772 N N . ASP A 1 223 ? -1.957 -2.023 -17.589 1.00 88.00 223 ASP A N 1
ATOM 1773 C CA . ASP A 1 223 ? -1.896 -0.601 -17.913 1.00 88.00 223 ASP A CA 1
ATOM 1774 C C . ASP A 1 223 ? -2.546 0.287 -16.841 1.00 88.00 223 ASP A C 1
ATOM 1776 O O . ASP A 1 223 ? -2.760 1.478 -17.095 1.00 88.00 223 ASP A O 1
ATOM 1780 N N . TYR A 1 224 ? -2.817 -0.278 -15.655 1.00 91.62 224 TYR A N 1
ATOM 1781 C CA . TYR A 1 224 ? -3.432 0.408 -14.527 1.00 91.62 224 TYR A CA 1
ATOM 1782 C C . TYR A 1 224 ? -2.843 1.801 -14.317 1.00 91.62 224 TYR A C 1
ATOM 1784 O O . TYR A 1 224 ? -1.637 1.990 -14.147 1.00 91.62 224 TYR A O 1
ATOM 1792 N N . GLN A 1 225 ? -3.739 2.777 -14.274 1.00 90.75 225 GLN A N 1
ATOM 1793 C CA . GLN A 1 225 ? -3.459 4.143 -13.879 1.00 90.75 225 GLN A CA 1
ATOM 1794 C C . GLN A 1 225 ? -4.631 4.632 -13.029 1.00 90.75 225 GLN A C 1
ATOM 1796 O O . GLN A 1 225 ? -5.779 4.369 -13.406 1.00 90.75 225 GLN A O 1
ATOM 1801 N N . PRO A 1 226 ? -4.381 5.360 -11.924 1.00 89.19 226 PRO A N 1
ATOM 1802 C CA . PRO A 1 226 ? -5.447 5.837 -11.056 1.00 89.19 226 PRO A CA 1
ATOM 1803 C C . PRO A 1 226 ? -6.486 6.610 -11.864 1.00 89.19 226 PRO A C 1
ATOM 1805 O O . PRO A 1 226 ? -6.138 7.528 -12.610 1.00 89.19 226 PRO A O 1
ATOM 1808 N N . ARG A 1 227 ? -7.760 6.247 -11.722 1.00 89.38 227 ARG A N 1
ATOM 1809 C CA . ARG A 1 227 ? -8.870 6.913 -12.405 1.00 89.38 227 ARG A CA 1
ATOM 1810 C C . ARG A 1 227 ? -9.809 7.499 -11.367 1.00 89.38 227 ARG A C 1
ATOM 1812 O O . ARG A 1 227 ? -10.441 6.760 -10.625 1.00 89.38 227 ARG A O 1
ATOM 1819 N N . LEU A 1 228 ? -9.903 8.823 -11.342 1.00 87.94 228 LEU A N 1
ATOM 1820 C CA . LEU A 1 228 ? -10.751 9.570 -10.428 1.00 87.94 228 LEU A CA 1
ATOM 1821 C C . LEU A 1 228 ? -12.110 9.873 -11.089 1.00 87.94 228 LEU A C 1
ATOM 1823 O O . LEU A 1 228 ? -12.168 10.715 -11.993 1.00 87.94 228 LEU A O 1
ATOM 1827 N N . PRO A 1 229 ? -13.202 9.225 -10.649 1.00 89.00 229 PRO A N 1
ATOM 1828 C CA . PRO A 1 229 ? -14.544 9.507 -11.140 1.00 89.00 229 PRO A CA 1
ATOM 1829 C C . PRO A 1 229 ? -15.119 10.757 -10.461 1.00 89.00 229 PRO A C 1
ATOM 1831 O O . PRO A 1 229 ? -15.618 10.699 -9.338 1.00 89.00 229 PRO A O 1
ATOM 1834 N N . VAL A 1 230 ? -15.035 11.911 -11.121 1.00 88.38 230 VAL A N 1
ATOM 1835 C CA . VAL A 1 230 ? -15.259 13.233 -10.515 1.00 88.38 230 VAL A CA 1
ATOM 1836 C C . VAL A 1 230 ? -16.668 13.388 -9.938 1.00 88.38 230 VAL A C 1
ATOM 1838 O O . VAL A 1 230 ? -16.793 13.809 -8.787 1.00 88.38 230 VAL A O 1
ATOM 1841 N N . LEU A 1 231 ? -17.728 13.026 -10.673 1.00 86.50 231 LEU A N 1
ATOM 1842 C CA . LEU A 1 231 ? -19.095 13.149 -10.149 1.00 86.50 231 LEU A CA 1
ATOM 1843 C C . LEU A 1 231 ? -19.360 12.136 -9.037 1.00 86.50 231 LEU A C 1
ATOM 1845 O O . LEU A 1 231 ? -19.936 12.493 -8.012 1.00 86.50 231 LEU A O 1
ATOM 1849 N N . SER A 1 232 ? -18.903 10.892 -9.195 1.00 87.06 232 SER A N 1
ATOM 1850 C CA . SER A 1 232 ? -19.036 9.863 -8.157 1.00 87.06 232 SER A CA 1
ATOM 1851 C C . SER A 1 232 ? -18.360 10.306 -6.857 1.00 87.06 232 SER A C 1
ATOM 1853 O O . SER A 1 232 ? -18.947 10.180 -5.783 1.00 87.06 232 SER A O 1
ATOM 1855 N N . VAL A 1 233 ? -17.168 10.903 -6.949 1.00 86.50 233 VAL A N 1
ATOM 1856 C CA . VAL A 1 233 ? -16.450 11.498 -5.816 1.00 86.50 233 VAL A CA 1
ATOM 1857 C C . VAL A 1 233 ? -17.223 12.669 -5.215 1.00 86.50 233 VAL A C 1
ATOM 1859 O O . VAL A 1 233 ? -17.366 12.716 -3.998 1.00 86.50 233 VAL A O 1
ATOM 1862 N N . LEU A 1 234 ? -17.759 13.580 -6.032 1.00 85.88 234 LEU A N 1
ATOM 1863 C CA . LEU A 1 234 ? -18.525 14.735 -5.558 1.00 85.88 234 LEU A CA 1
ATOM 1864 C C . LEU A 1 234 ? -19.780 14.305 -4.778 1.00 85.88 234 LEU A C 1
ATOM 1866 O O . LEU A 1 234 ? -20.000 14.762 -3.658 1.00 85.88 234 LEU A O 1
ATOM 1870 N N . PHE A 1 235 ? -20.578 13.394 -5.341 1.00 86.75 235 PHE A N 1
ATOM 1871 C CA . PHE A 1 235 ? -21.847 12.958 -4.748 1.00 86.75 235 PHE A CA 1
ATOM 1872 C C . PHE A 1 235 ? -21.676 11.954 -3.600 1.00 86.75 235 PHE A C 1
ATOM 1874 O O . PHE A 1 235 ? -22.546 11.855 -2.734 1.00 86.75 235 PHE A O 1
ATOM 1881 N N . ARG A 1 236 ? -20.566 11.204 -3.564 1.00 88.25 236 ARG A N 1
ATOM 1882 C CA . ARG A 1 236 ? -20.303 10.160 -2.553 1.00 88.25 236 ARG A CA 1
ATOM 1883 C C . ARG A 1 236 ? -19.073 10.454 -1.693 1.00 88.25 236 ARG A C 1
ATOM 1885 O O . ARG A 1 236 ? -18.537 9.544 -1.067 1.00 88.25 236 ARG A O 1
ATOM 1892 N N . ALA A 1 237 ? -18.659 11.718 -1.597 1.00 87.31 237 ALA A N 1
ATOM 1893 C CA . ALA A 1 237 ? -17.459 12.142 -0.869 1.00 87.31 237 ALA A CA 1
ATOM 1894 C C . ALA A 1 237 ? -17.398 11.598 0.571 1.00 87.31 237 ALA A C 1
ATOM 1896 O O . ALA A 1 237 ? -16.343 11.165 1.033 1.00 87.31 237 ALA A O 1
ATOM 1897 N N . HIS A 1 238 ? -18.536 11.566 1.272 1.00 87.00 238 HIS A N 1
ATOM 1898 C CA . HIS A 1 238 ? -18.616 11.039 2.636 1.00 87.00 238 HIS A CA 1
ATOM 1899 C C . HIS A 1 238 ? -18.321 9.535 2.719 1.00 87.00 238 HIS A C 1
ATOM 1901 O O . HIS A 1 238 ? -17.618 9.110 3.633 1.00 87.00 238 HIS A O 1
ATOM 1907 N N . ARG A 1 239 ? -18.782 8.743 1.740 1.00 87.94 239 ARG A N 1
ATOM 1908 C CA . ARG A 1 239 ? -18.555 7.290 1.665 1.00 87.94 239 ARG A CA 1
ATOM 1909 C C . ARG A 1 239 ? -17.080 6.953 1.462 1.00 87.94 239 ARG A C 1
ATOM 1911 O O . ARG A 1 239 ? -16.610 5.953 1.984 1.00 87.94 239 ARG A O 1
ATOM 1918 N N . TYR A 1 240 ? -16.349 7.813 0.755 1.00 88.81 240 TYR A N 1
ATOM 1919 C CA . TYR A 1 240 ? -14.904 7.678 0.547 1.00 88.81 240 TYR A CA 1
ATOM 1920 C C . TYR A 1 240 ? -14.066 8.346 1.649 1.00 88.81 240 TYR A C 1
ATOM 1922 O O . TYR A 1 240 ? -12.845 8.418 1.548 1.00 88.81 240 TYR A O 1
ATOM 1930 N N . GLY A 1 241 ? -14.697 8.881 2.700 1.00 88.62 241 GLY A N 1
ATOM 1931 C CA . GLY A 1 241 ? -13.989 9.526 3.805 1.00 88.62 241 GLY A CA 1
ATOM 1932 C C . GLY A 1 241 ? -13.389 10.896 3.470 1.00 88.62 241 GLY A C 1
ATOM 1933 O O . GLY A 1 241 ? -12.559 11.392 4.241 1.00 88.62 241 GLY A O 1
ATOM 1934 N N . PHE A 1 242 ? -13.814 11.531 2.372 1.00 90.00 242 PHE A N 1
ATOM 1935 C CA . PHE A 1 242 ? -13.364 12.863 1.945 1.00 90.00 242 PHE A CA 1
ATOM 1936 C C . PHE A 1 242 ? -14.023 14.018 2.686 1.00 90.00 242 PHE A C 1
ATOM 1938 O O . PHE A 1 242 ? -13.634 15.172 2.516 1.00 90.00 242 PHE A O 1
ATOM 1945 N N . THR A 1 243 ? -14.998 13.722 3.536 1.00 88.25 243 THR A N 1
ATOM 1946 C CA . THR A 1 243 ? -15.648 14.717 4.379 1.00 88.25 243 THR A CA 1
ATOM 1947 C C . THR A 1 243 ? -15.491 14.379 5.849 1.00 88.25 243 THR A C 1
ATOM 1949 O O . THR A 1 243 ? -15.396 13.210 6.222 1.00 88.25 243 THR A O 1
ATOM 1952 N N . ARG A 1 244 ? -15.564 15.405 6.690 1.00 85.62 244 ARG A N 1
ATOM 1953 C CA . ARG A 1 244 ? -15.715 15.285 8.140 1.00 85.62 244 ARG A CA 1
ATOM 1954 C C . ARG A 1 244 ? -17.101 15.766 8.560 1.00 85.62 244 ARG A C 1
ATOM 1956 O O . ARG A 1 244 ? -17.613 16.747 8.015 1.00 85.62 244 ARG A O 1
ATOM 1963 N N . GLN A 1 245 ? -17.691 15.091 9.537 1.00 77.19 245 GLN A N 1
ATOM 1964 C CA . GLN A 1 245 ? -18.930 15.534 10.165 1.00 77.19 245 GLN A CA 1
ATOM 1965 C C . GLN A 1 245 ? -18.599 16.592 11.224 1.00 77.19 245 GLN A C 1
ATOM 1967 O O . GLN A 1 245 ? -17.693 16.394 12.036 1.00 77.19 245 GLN A O 1
ATOM 1972 N N . LYS A 1 246 ? -19.302 17.730 11.220 1.00 72.12 246 LYS A N 1
ATOM 1973 C CA . LYS A 1 246 ? -19.236 18.667 12.349 1.00 72.12 246 LYS A CA 1
ATOM 1974 C C . LYS A 1 246 ? -20.235 18.214 13.422 1.00 72.12 246 LYS A C 1
ATOM 1976 O O . LYS A 1 246 ? -21.366 17.912 13.067 1.00 72.12 246 LYS A O 1
ATOM 1981 N N . PRO A 1 247 ? -19.881 18.215 14.719 1.00 58.28 247 PRO A N 1
ATOM 1982 C CA . PRO A 1 247 ? -20.789 17.753 15.776 1.00 58.28 247 PRO A CA 1
ATOM 1983 C C . PRO A 1 247 ? -22.131 18.503 15.825 1.00 58.28 247 PRO A C 1
ATOM 1985 O O . PRO A 1 247 ? -23.142 17.937 16.213 1.00 58.28 247 PRO A O 1
ATOM 1988 N N . ILE A 1 248 ? -22.139 19.775 15.412 1.00 67.62 248 ILE A N 1
ATOM 1989 C CA . ILE A 1 248 ? -23.270 20.699 15.604 1.00 67.62 248 ILE A CA 1
ATOM 1990 C C . ILE A 1 248 ? -24.224 20.729 14.397 1.00 67.62 248 ILE A C 1
ATOM 1992 O O . ILE A 1 248 ? -25.400 21.038 14.544 1.00 67.62 248 ILE A O 1
ATOM 1996 N N . LEU A 1 249 ? -23.753 20.374 13.199 1.00 62.34 249 LEU A N 1
ATOM 1997 C CA . LEU A 1 249 ? -24.587 20.298 12.000 1.00 62.34 249 LEU A CA 1
ATOM 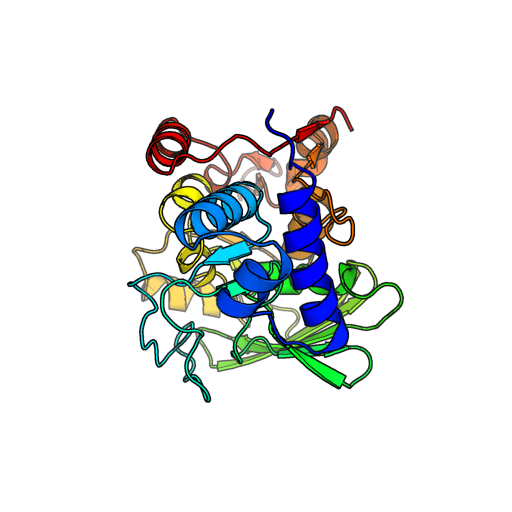1998 C C . LEU A 1 249 ? -24.453 18.900 11.405 1.00 62.34 249 LEU A C 1
ATOM 2000 O O . LEU A 1 249 ? -23.338 18.466 11.132 1.00 62.34 249 LEU A O 1
ATOM 2004 N N . LYS A 1 250 ? -25.573 18.228 11.102 1.00 67.25 250 LYS A N 1
ATOM 2005 C CA . LYS A 1 250 ? -25.621 16.974 10.313 1.00 67.25 250 LYS A CA 1
ATOM 2006 C C . LYS A 1 250 ? -25.184 17.177 8.842 1.00 67.25 250 LYS A C 1
ATOM 2008 O O . LYS A 1 250 ? -25.712 16.543 7.937 1.00 67.25 250 LYS A O 1
ATOM 2013 N N . TYR A 1 251 ? -24.252 18.095 8.596 1.00 78.75 251 TYR A N 1
ATOM 2014 C CA . TYR A 1 251 ? -23.713 18.462 7.299 1.00 78.75 251 TYR A CA 1
ATOM 2015 C C . TYR A 1 251 ? -22.266 17.974 7.177 1.00 78.75 251 TYR A C 1
ATOM 2017 O O . TYR A 1 251 ? -21.452 18.134 8.093 1.00 78.75 251 TYR A O 1
ATOM 2025 N N . PHE A 1 252 ? -21.943 17.395 6.024 1.00 80.94 252 PHE A N 1
ATOM 2026 C CA . PHE A 1 252 ? -20.611 16.902 5.700 1.00 80.94 252 PHE A CA 1
ATOM 2027 C C . PHE A 1 252 ? -19.783 18.010 5.053 1.00 80.94 252 PHE A C 1
ATOM 2029 O O . PHE A 1 252 ? -20.182 18.591 4.048 1.00 80.94 252 PHE A O 1
ATOM 2036 N N . TRP A 1 253 ? -18.616 18.303 5.625 1.00 83.69 253 TRP A N 1
ATOM 2037 C CA . TRP A 1 253 ? -17.713 19.327 5.100 1.00 83.69 253 TRP A CA 1
ATOM 2038 C C . TRP A 1 253 ? -16.466 18.678 4.493 1.00 83.69 253 TRP A C 1
ATOM 2040 O O . TRP A 1 253 ? -15.957 17.737 5.110 1.00 83.69 253 TRP A O 1
ATOM 2050 N N . PRO A 1 254 ? -15.938 19.161 3.350 1.00 87.75 254 PRO A N 1
ATOM 2051 C CA . PRO A 1 254 ? -14.698 18.641 2.779 1.00 87.75 254 PRO A CA 1
ATOM 2052 C C . PRO A 1 254 ? -13.566 18.629 3.808 1.00 87.75 254 PRO A C 1
ATOM 2054 O O . PRO A 1 254 ? -13.382 19.588 4.565 1.00 87.75 254 PRO A O 1
ATOM 2057 N N . ASP A 1 255 ? -12.826 17.529 3.865 1.00 89.44 255 ASP A N 1
ATOM 2058 C CA . ASP A 1 255 ? -11.701 17.367 4.776 1.00 89.44 255 ASP A CA 1
ATOM 2059 C C . ASP A 1 255 ? -10.416 17.891 4.101 1.00 89.44 255 ASP A C 1
ATOM 2061 O O . ASP A 1 255 ? -9.980 17.320 3.095 1.00 89.44 255 ASP A O 1
ATOM 2065 N N . PRO A 1 256 ? -9.778 18.962 4.625 1.00 89.06 256 PRO A N 1
ATOM 2066 C CA . PRO A 1 256 ? -8.556 19.535 4.049 1.00 89.06 256 PRO A CA 1
ATOM 2067 C C . PRO A 1 256 ? -7.380 18.558 3.945 1.00 89.06 256 PRO A C 1
ATOM 2069 O O . PRO A 1 256 ? -6.380 18.865 3.289 1.00 89.06 256 PRO A O 1
ATOM 2072 N N . PHE A 1 257 ? -7.471 17.403 4.607 1.00 89.19 257 PHE A N 1
ATOM 2073 C CA . PHE A 1 257 ? -6.523 16.304 4.476 1.00 89.19 257 PHE A CA 1
ATOM 2074 C C . PHE A 1 257 ? -6.353 15.830 3.021 1.00 89.19 257 PHE A C 1
ATOM 2076 O O . PHE A 1 257 ? -5.235 15.522 2.607 1.00 89.19 257 PHE A O 1
ATOM 2083 N N . TRP A 1 258 ? -7.440 15.826 2.243 1.00 89.00 258 TRP A N 1
ATOM 2084 C CA . TRP A 1 258 ? -7.471 15.321 0.864 1.00 89.00 258 TRP A CA 1
ATOM 2085 C C . TRP A 1 258 ? -7.265 16.396 -0.200 1.00 89.00 258 TRP A C 1
ATOM 2087 O O . TRP A 1 258 ? -7.178 16.081 -1.385 1.00 89.00 258 TRP A O 1
ATOM 2097 N N . LEU A 1 259 ? -7.207 17.668 0.196 1.00 87.75 259 LEU A N 1
ATOM 2098 C CA . LEU A 1 259 ? -7.087 18.756 -0.763 1.00 87.75 259 LEU A CA 1
ATOM 2099 C C . LEU A 1 259 ? -5.645 18.852 -1.282 1.00 87.75 259 LEU A C 1
ATOM 2101 O O . LEU A 1 259 ? -4.715 18.978 -0.472 1.00 87.75 259 LEU A O 1
ATOM 2105 N N . PRO A 1 260 ? -5.441 18.833 -2.612 1.00 85.69 260 PRO A N 1
ATOM 2106 C CA . PRO A 1 260 ? -4.140 19.129 -3.186 1.00 85.69 260 PRO A CA 1
ATOM 2107 C C . PRO A 1 260 ? -3.759 20.581 -2.875 1.00 85.69 260 PRO A C 1
ATOM 2109 O O . PRO A 1 260 ? -4.613 21.443 -2.660 1.00 85.69 260 PRO A O 1
ATOM 2112 N N . THR A 1 261 ? -2.461 20.870 -2.863 1.00 89.62 261 THR A N 1
ATOM 2113 C CA . THR A 1 261 ? -1.936 22.223 -2.636 1.00 89.62 261 THR A CA 1
ATOM 2114 C C . THR A 1 261 ? -0.932 22.598 -3.727 1.00 89.62 261 THR A C 1
ATOM 2116 O O . THR A 1 261 ? -0.369 21.707 -4.368 1.00 89.62 261 THR A O 1
ATOM 2119 N N . PRO A 1 262 ? -0.626 23.895 -3.923 1.00 91.06 262 PRO A N 1
ATOM 2120 C CA . PRO A 1 262 ? 0.453 24.310 -4.823 1.00 91.06 262 PRO A CA 1
ATOM 2121 C C . PRO A 1 262 ? 1.804 23.661 -4.484 1.00 91.06 262 PRO A C 1
ATOM 2123 O O . PRO A 1 262 ? 2.590 23.362 -5.378 1.00 91.06 262 PRO A O 1
ATOM 2126 N N . TYR A 1 263 ? 2.040 23.381 -3.197 1.00 91.81 263 TYR A N 1
ATOM 2127 C CA . TYR A 1 263 ? 3.206 22.633 -2.728 1.00 91.81 263 TYR A CA 1
ATOM 2128 C C . TYR A 1 263 ? 3.264 21.210 -3.301 1.00 91.81 263 TYR A C 1
ATOM 2130 O O . TYR A 1 263 ? 4.317 20.774 -3.753 1.00 91.81 263 TYR A O 1
ATOM 2138 N N . MET A 1 264 ? 2.136 20.495 -3.339 1.00 91.00 264 MET A N 1
ATOM 2139 C CA . MET A 1 264 ? 2.087 19.149 -3.916 1.00 91.00 264 MET A CA 1
ATOM 2140 C C . MET A 1 264 ? 2.505 19.174 -5.392 1.00 91.00 264 MET A C 1
ATOM 2142 O O . MET A 1 264 ? 3.335 18.373 -5.815 1.00 91.00 264 MET A O 1
ATOM 2146 N N . LEU A 1 265 ? 1.987 20.136 -6.164 1.00 90.12 265 LEU A N 1
ATOM 2147 C CA . LEU A 1 265 ? 2.323 20.293 -7.583 1.00 90.12 265 LEU A CA 1
ATOM 2148 C C . LEU A 1 265 ? 3.804 20.633 -7.792 1.00 90.12 265 LEU A C 1
ATOM 2150 O O . LEU A 1 265 ? 4.447 20.068 -8.680 1.00 90.12 265 LEU A O 1
ATOM 2154 N N . SER A 1 266 ? 4.360 21.535 -6.975 1.00 91.94 266 SER A N 1
ATOM 2155 C CA . SER A 1 266 ? 5.782 21.879 -7.057 1.00 91.94 266 SER A CA 1
ATOM 2156 C C . SER A 1 266 ? 6.667 20.696 -6.671 1.00 91.94 266 SER A C 1
ATOM 2158 O O . SER A 1 266 ? 7.672 20.457 -7.340 1.00 91.94 266 SER A O 1
ATOM 2160 N N . SER A 1 267 ? 6.269 19.907 -5.670 1.00 91.06 267 SER A N 1
ATOM 2161 C CA . SER A 1 267 ? 7.010 18.716 -5.268 1.00 91.06 267 SER A CA 1
ATOM 2162 C C . SER A 1 267 ? 6.990 17.626 -6.338 1.00 91.06 267 SER A C 1
ATOM 2164 O O . SER A 1 267 ? 8.054 17.171 -6.753 1.00 91.06 267 SER A O 1
ATOM 2166 N N . MET A 1 268 ? 5.821 17.315 -6.913 1.00 90.88 268 MET A N 1
ATOM 2167 C CA . MET A 1 268 ? 5.720 16.398 -8.059 1.00 90.88 268 MET A CA 1
ATOM 2168 C C . MET A 1 268 ? 6.640 16.822 -9.213 1.00 90.88 268 MET A C 1
ATOM 2170 O O . MET A 1 268 ? 7.335 15.987 -9.793 1.00 90.88 268 MET A O 1
ATOM 2174 N N . LYS A 1 269 ? 6.699 18.128 -9.517 1.0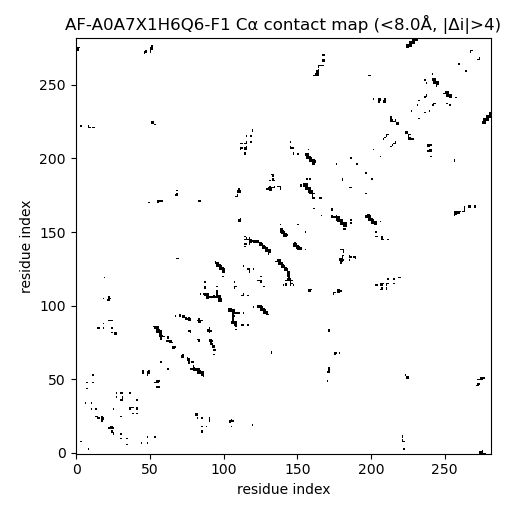0 91.38 269 LYS A N 1
ATOM 2175 C CA . LYS A 1 269 ? 7.596 18.664 -10.550 1.00 91.38 269 LYS A CA 1
ATOM 2176 C C . LYS A 1 269 ? 9.073 18.456 -10.196 1.00 91.38 269 LYS A C 1
ATOM 2178 O O . LYS A 1 269 ? 9.822 18.018 -11.065 1.00 91.38 269 LYS A O 1
ATOM 2183 N N . ARG A 1 270 ? 9.491 18.732 -8.952 1.00 92.06 270 ARG A N 1
ATOM 2184 C CA . ARG A 1 270 ? 10.879 18.508 -8.488 1.00 92.06 270 ARG A CA 1
ATOM 2185 C C . ARG A 1 270 ? 11.288 17.039 -8.583 1.00 92.06 270 ARG A C 1
ATOM 2187 O O . ARG A 1 270 ? 12.403 16.750 -8.998 1.00 92.06 270 ARG A O 1
ATOM 2194 N N . MET A 1 271 ? 10.371 16.131 -8.260 1.00 88.12 271 MET A N 1
ATOM 2195 C CA . MET A 1 271 ? 10.601 14.687 -8.345 1.00 88.12 271 MET A CA 1
ATOM 2196 C C . MET A 1 271 ? 10.620 14.172 -9.793 1.00 88.12 271 MET A C 1
ATOM 2198 O O . MET A 1 271 ? 11.051 13.049 -10.055 1.00 88.12 271 MET A O 1
ATOM 2202 N N . GLY A 1 272 ? 10.188 14.983 -10.765 1.00 90.50 272 GLY A N 1
ATOM 2203 C CA . GLY A 1 272 ? 10.046 14.572 -12.162 1.00 90.50 272 GLY A CA 1
ATOM 2204 C C . GLY A 1 272 ? 8.844 13.653 -12.395 1.00 90.50 272 GLY A C 1
ATOM 2205 O O . GLY A 1 272 ? 8.822 12.897 -13.368 1.00 90.50 272 GLY A O 1
ATOM 2206 N N . TYR A 1 273 ? 7.848 13.691 -11.507 1.00 92.31 273 TYR A N 1
ATOM 2207 C CA . TYR A 1 273 ? 6.625 12.914 -11.654 1.00 92.31 273 TYR A CA 1
ATOM 2208 C C . TYR A 1 273 ? 5.775 13.466 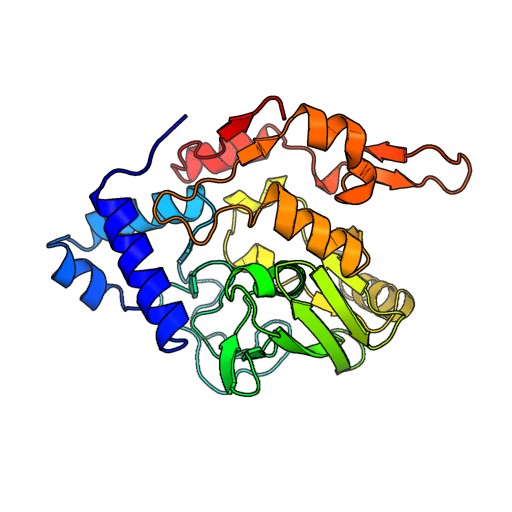-12.794 1.00 92.31 273 TYR A C 1
ATOM 2210 O O . TYR A 1 273 ? 5.430 14.649 -12.846 1.00 92.31 273 TYR A O 1
ATOM 2218 N N . LYS A 1 274 ? 5.393 12.573 -13.705 1.00 91.38 274 LYS A N 1
ATOM 2219 C CA . LYS A 1 274 ? 4.383 12.864 -14.721 1.00 91.38 274 LYS A CA 1
ATOM 2220 C C . LYS A 1 274 ? 2.992 12.646 -14.128 1.00 91.38 274 LYS A C 1
ATOM 2222 O O . LYS A 1 274 ? 2.806 11.806 -13.254 1.00 91.38 274 LYS A O 1
ATOM 2227 N N . ASN A 1 275 ? 1.999 13.377 -14.630 1.00 90.06 275 ASN A N 1
ATOM 2228 C CA . ASN A 1 275 ? 0.618 13.175 -14.203 1.00 90.06 275 ASN A CA 1
ATOM 2229 C C . ASN A 1 275 ? 0.015 11.935 -14.884 1.00 90.06 275 ASN A C 1
ATOM 2231 O O . ASN A 1 275 ? -0.337 11.988 -16.069 1.00 90.06 275 ASN A O 1
ATOM 2235 N N . TYR A 1 276 ? -0.104 10.855 -14.114 1.00 90.06 276 TYR A N 1
ATOM 2236 C CA . TYR A 1 276 ? -0.727 9.591 -14.508 1.00 90.06 276 TYR A CA 1
ATOM 2237 C C . TYR A 1 276 ? -2.161 9.426 -13.985 1.00 90.06 276 TYR A C 1
ATOM 2239 O O . TYR A 1 276 ? -2.817 8.448 -14.330 1.00 90.06 276 TYR A O 1
ATOM 2247 N N . ILE A 1 277 ? -2.673 10.381 -13.202 1.00 88.56 277 ILE A N 1
ATOM 2248 C CA . ILE A 1 277 ? -4.053 10.347 -12.716 1.00 88.56 277 ILE A CA 1
ATOM 2249 C C . ILE A 1 277 ? -4.983 10.711 -13.872 1.00 88.56 277 ILE A C 1
ATOM 2251 O O . ILE A 1 277 ? -4.869 11.779 -14.482 1.00 88.56 277 ILE A O 1
ATOM 2255 N N . ARG A 1 278 ? -5.911 9.805 -14.170 1.00 89.38 278 ARG A N 1
ATOM 2256 C CA . ARG A 1 278 ? -6.976 9.987 -15.151 1.00 89.38 278 ARG A CA 1
ATOM 2257 C C . ARG A 1 278 ? -8.223 10.530 -14.475 1.00 89.38 278 ARG A C 1
ATOM 2259 O O . ARG A 1 278 ? -8.540 10.132 -13.362 1.00 89.38 278 ARG A O 1
ATOM 2266 N N . PHE A 1 279 ? -8.971 11.377 -15.170 1.00 88.44 279 PHE A N 1
ATOM 2267 C CA . PHE A 1 279 ? -10.278 11.838 -14.705 1.00 88.44 279 PHE A CA 1
ATOM 2268 C C . PHE A 1 279 ? -11.374 11.219 -15.566 1.00 88.44 279 PHE A C 1
ATOM 2270 O O . PHE A 1 279 ? -11.239 11.137 -16.788 1.00 88.44 279 PHE A O 1
ATOM 2277 N N . SER A 1 280 ? -12.460 10.789 -14.933 1.00 87.69 280 SER A N 1
ATOM 2278 C CA . SER A 1 280 ? -13.701 10.444 -15.619 1.00 87.69 280 SER A CA 1
ATOM 2279 C C . SER A 1 280 ? -14.878 11.175 -15.021 1.00 87.69 280 SER A C 1
ATOM 2281 O O . SER A 1 280 ? -14.830 11.631 -13.884 1.00 87.69 280 SER A O 1
ATOM 2283 N N . ILE A 1 281 ? -15.936 11.307 -15.813 1.00 82.81 281 ILE A N 1
ATOM 2284 C CA . ILE A 1 281 ? -17.171 11.937 -15.355 1.00 82.81 281 ILE A CA 1
ATOM 2285 C C . ILE A 1 281 ? -17.830 11.051 -14.284 1.00 82.81 281 ILE A C 1
ATOM 2287 O O . ILE A 1 281 ? -18.145 11.553 -13.209 1.00 82.81 281 ILE A O 1
ATOM 2291 N N . PHE A 1 282 ? -17.942 9.741 -14.537 1.00 72.31 282 PHE A N 1
ATOM 2292 C CA . PHE A 1 282 ? -18.535 8.738 -13.640 1.00 72.31 282 PHE A CA 1
ATOM 2293 C C . PHE A 1 282 ? -17.529 7.699 -13.154 1.00 72.31 282 PHE A C 1
ATOM 2295 O O . PHE A 1 282 ? -16.489 7.511 -13.841 1.00 72.31 282 PHE A O 1
#

Sequence (282 aa):
MAVFTETKKSIRKMIMDQVLAEGTCPTNAQLAQAHSLSADELAIVHRNLEAGICVAVQNKQHENMKYFQGEKLSVPPPELGEIFYARPFATFKNHYPVWVDGDQKWYGECAVEVCGISMMFPGKEVAVRSVCRQTKEPVEIVARDGKLLHYSPKTLRVHIGFPIRYFPDDAVGWCDYNSFFSSEEAVNEWKKKHPRIKGITRSPETTAEFIVNLVGKGRLDYDYQPRLPVLSVLFRAHRYGFTRQKPILKYFWPDPFWLPTPYMLSSMKRMGYKNYIRFSIF

Radius of gyration: 18.2 Å; Cα contacts (8 Å, |Δi|>4): 572; chains: 1; bounding box: 46×44×46 Å

Foldseek 3Di:
DDFDDPLLLVQLCQQLVCCLPFVAGDWPVRSCVVSVHDPVRVLVSQLQCLLQVQWDFAAPVQAQPQDQLNHGFPDRADHHGTTQDRPQWGNGDDQFFKAWQRDTRTGGLALLRLLQCQLSPAPIKIKTWGAASQPRHIKMWIDHNLGTPDIPPPQKKWKQFAFPQCCLVHVNCSRSRGHIHRHPVSVVVVCVVVVVRPIDMDDSQLSSQLCPPFPPPCSVPSRDGTEAQPVCCVVCVVSNVQWDQDPVDNDTDGDCSHDHDPSSVVSCVVSVRDNRYHYHND

Mean predicted aligned error: 3.89 Å